Protein AF-A0A383BJC6-F1 (afdb_monomer_lite)

pLDDT: mean 94.83, std 4.18, range [64.25, 98.69]

Organism: NCBI:txid408172

Foldseek 3Di:
DDWDKDWDAFPDPDPPDHFIEIETEALVVDDPVVLLVVLLVVQGQKYKYWHCDPDPPARIEIWIDHNVGTDQDDDRNVQVNVLCCCVVVVDDVPDQWHWYQTSVGTWIWGADPVGDIDTDFADKDFPDWDDCLVLVCVQQVHDSVQFDPVDTQTFMDSPATEGETEGPDPVRVVNGDGDPVSVVVVCVVRVHPYYHYD

InterPro domains:
  IPR003719 Phenazine biosynthesis PhzF-like [PF02567] (8-180)
  IPR003719 Phenazine biosynthesis PhzF-like [PTHR13774] (4-183)
  IPR003719 Phenazine biosynthesis PhzF-like [TIGR00654] (1-198)

Secondary structure (DSSP, 8-state):
----EEEEEET-SSTT-SEEEEEEE-GGGS-HHHHHHHHHHH-SSEEEEEE--SSTT-SEEEEEE-SS-EES--HHHHHHHHHHHHHTTSS-TT--EEEEEETTEEEEEEE-TTS-EEEPPPPPEEEEEE--HHHHHHHHTS-GGGB-TTS-EEEEESSSEEEEE-BS-HHHHHT----HHHHHHHHHHTT-SEEEE-

Radius of gyration: 19.21 Å; chains: 1; bounding box: 44×34×58 Å

Sequence (198 aa):
MDIPFYQVDVFSNKLFGGNPLAVFFKGENFKEDQLQQVAREMNLSETTFVSPPSHPDANFDVRIFTPGKEIPFAGHPTLGTAFVLKYAGLISSTTNNLILNFKAGLISVHIQEDGIILMRTPAGKILQTFSNTKEVADTLGVKPNNIEPNLPIQTVTTGFPALLVPINSLGAMKEILLNLALLKPLLKEVKADMIYPF

Structure (mmCIF, N/CA/C/O backbone):
data_AF-A0A383BJC6-F1
#
_entry.id   AF-A0A383BJC6-F1
#
loop_
_atom_site.group_PDB
_atom_site.id
_atom_site.type_symbol
_atom_site.label_atom_id
_atom_site.label_alt_id
_atom_site.label_comp_id
_atom_site.label_asym_id
_atom_site.label_entity_id
_atom_site.label_seq_id
_atom_site.pdbx_PDB_ins_code
_atom_site.Cartn_x
_atom_site.Cartn_y
_atom_site.Cartn_z
_atom_site.occupancy
_atom_site.B_iso_or_equiv
_atom_site.auth_seq_id
_atom_site.auth_comp_id
_atom_site.auth_asym_id
_atom_site.auth_atom_id
_atom_site.pdbx_PDB_model_num
ATOM 1 N N . MET A 1 1 ? -2.023 -2.263 -30.782 1.00 64.25 1 MET A N 1
ATOM 2 C CA . MET A 1 1 ? -1.000 -1.795 -29.827 1.00 64.25 1 MET A CA 1
ATOM 3 C C . MET A 1 1 ? -0.952 -2.848 -28.746 1.00 64.25 1 MET A C 1
ATOM 5 O O . MET A 1 1 ? -1.985 -3.078 -28.133 1.00 64.25 1 MET A O 1
ATOM 9 N N . ASP A 1 2 ? 0.183 -3.519 -28.583 1.00 81.69 2 ASP A N 1
ATOM 10 C CA . ASP A 1 2 ? 0.323 -4.579 -27.583 1.00 81.69 2 ASP A CA 1
ATOM 11 C C . ASP A 1 2 ? 0.802 -3.963 -26.273 1.00 81.69 2 ASP A C 1
ATOM 13 O O . ASP A 1 2 ? 1.901 -3.407 -26.199 1.00 81.69 2 ASP A O 1
ATOM 17 N N . ILE A 1 3 ? -0.051 -4.038 -25.255 1.00 85.38 3 ILE A N 1
ATOM 18 C CA . ILE A 1 3 ? 0.194 -3.489 -23.924 1.00 85.38 3 ILE A CA 1
ATOM 19 C C . ILE A 1 3 ? 0.206 -4.666 -22.937 1.00 85.38 3 ILE A C 1
ATOM 21 O O . ILE A 1 3 ? -0.838 -5.012 -22.383 1.00 85.38 3 ILE A O 1
ATOM 25 N N . PRO A 1 4 ? 1.353 -5.341 -22.752 1.00 89.81 4 PRO A N 1
ATOM 26 C CA . PRO A 1 4 ? 1.444 -6.438 -21.803 1.00 89.81 4 PRO A CA 1
ATOM 27 C C . PRO A 1 4 ? 1.334 -5.910 -20.371 1.00 89.81 4 PRO A C 1
ATOM 29 O O . PRO A 1 4 ? 1.961 -4.911 -20.005 1.00 89.81 4 PRO A O 1
ATOM 32 N N . PHE A 1 5 ? 0.573 -6.626 -19.552 1.00 96.56 5 PHE A N 1
ATOM 33 C CA . PHE A 1 5 ? 0.485 -6.390 -18.120 1.00 96.56 5 PHE A CA 1
ATOM 34 C C . PHE A 1 5 ? 0.416 -7.721 -17.377 1.00 96.56 5 PHE A C 1
ATOM 36 O O . PHE A 1 5 ? 0.058 -8.752 -17.950 1.00 96.56 5 PHE A O 1
ATOM 43 N N . TYR A 1 6 ? 0.753 -7.681 -16.095 1.00 97.75 6 TYR A N 1
ATOM 44 C CA . TYR A 1 6 ? 0.523 -8.777 -15.165 1.00 97.75 6 TYR A CA 1
ATOM 45 C C . TYR A 1 6 ? -0.533 -8.364 -14.152 1.00 97.75 6 TYR A C 1
ATOM 47 O O . TYR A 1 6 ? -0.496 -7.245 -13.647 1.00 97.75 6 TYR A O 1
ATOM 55 N N . GLN A 1 7 ? -1.436 -9.280 -13.818 1.00 97.44 7 GLN A N 1
ATOM 56 C CA . GLN A 1 7 ? -2.254 -9.169 -12.619 1.00 97.44 7 GLN A CA 1
ATOM 57 C C . GLN A 1 7 ? -1.720 -10.151 -11.578 1.00 97.44 7 GLN A C 1
ATOM 59 O O . GLN A 1 7 ? -1.534 -11.329 -11.884 1.00 97.44 7 GLN A O 1
ATOM 64 N N . VAL A 1 8 ? -1.442 -9.661 -10.372 1.00 96.69 8 VAL A N 1
ATOM 65 C CA . VAL A 1 8 ? -0.853 -10.444 -9.280 1.00 96.69 8 VAL A CA 1
ATOM 66 C C . VAL A 1 8 ? -1.611 -10.235 -7.979 1.00 96.69 8 VAL A C 1
ATOM 68 O O . VAL A 1 8 ? -2.103 -9.144 -7.712 1.00 96.69 8 VAL A O 1
ATOM 71 N N . ASP A 1 9 ? -1.643 -11.273 -7.152 1.00 97.12 9 ASP A N 1
ATOM 72 C CA . ASP A 1 9 ? -2.218 -11.253 -5.809 1.00 97.12 9 ASP A CA 1
ATOM 73 C C . ASP A 1 9 ? -1.106 -10.993 -4.782 1.00 97.12 9 ASP A C 1
ATOM 75 O O . ASP A 1 9 ? -0.335 -11.886 -4.421 1.00 97.12 9 ASP A O 1
ATOM 79 N N . VAL A 1 10 ? -0.974 -9.748 -4.321 1.00 96.62 10 VAL A N 1
ATOM 80 C CA . VAL A 1 10 ? 0.084 -9.362 -3.375 1.00 96.62 10 VAL A CA 1
ATOM 81 C C . VAL A 1 10 ? -0.268 -9.842 -1.964 1.00 96.62 10 VAL A C 1
ATOM 83 O O . VAL A 1 10 ? -1.430 -9.832 -1.566 1.00 96.62 10 VAL A O 1
ATOM 86 N N . PHE A 1 11 ? 0.741 -10.241 -1.183 1.00 95.31 11 PHE A N 1
ATOM 87 C CA . PHE A 1 11 ? 0.594 -10.801 0.174 1.00 95.31 11 PHE A CA 1
ATOM 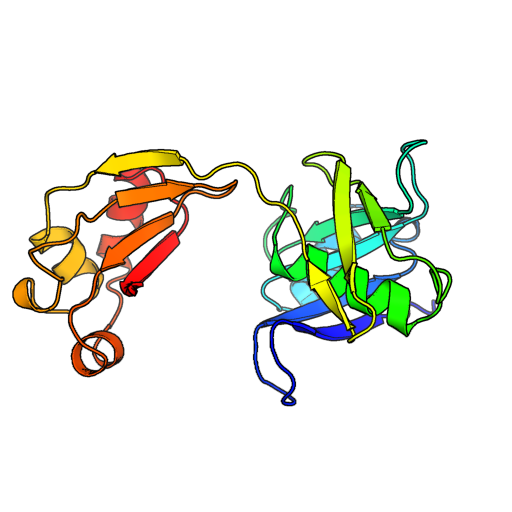88 C C . PHE A 1 11 ? -0.149 -12.145 0.250 1.00 95.31 11 PHE A C 1
ATOM 90 O O . PHE A 1 11 ? -0.664 -12.510 1.306 1.00 95.31 11 PHE A O 1
ATOM 97 N N . SER A 1 12 ? -0.190 -12.905 -0.845 1.00 93.94 12 SER A N 1
ATOM 98 C CA . SER A 1 12 ? -0.809 -14.229 -0.883 1.00 93.94 12 SER A CA 1
ATOM 99 C C . SER A 1 12 ? 0.035 -15.221 -1.677 1.00 93.94 12 SER A C 1
ATOM 101 O O . SER A 1 12 ? 0.687 -14.867 -2.652 1.00 93.94 12 SER A O 1
ATOM 103 N N . ASN A 1 13 ? -0.010 -16.490 -1.271 1.00 90.62 13 ASN A N 1
ATOM 104 C CA . ASN A 1 13 ? 0.435 -17.638 -2.069 1.00 90.62 13 ASN A CA 1
ATOM 105 C C . ASN A 1 13 ? -0.748 -18.472 -2.602 1.00 90.62 13 ASN A C 1
ATOM 107 O O . ASN A 1 13 ? -0.557 -19.554 -3.153 1.00 90.62 13 ASN A O 1
ATOM 111 N N . LYS A 1 14 ? -1.977 -17.985 -2.405 1.00 94.19 14 LYS A N 1
ATOM 112 C CA . LYS A 1 14 ? -3.223 -18.568 -2.904 1.00 94.19 14 LYS A CA 1
ATOM 113 C C . LYS A 1 14 ? -3.792 -17.672 -3.994 1.00 94.19 14 LYS A C 1
ATOM 115 O O . LYS A 1 14 ? -3.871 -16.459 -3.794 1.00 94.19 14 LYS A O 1
ATOM 120 N N . LEU A 1 15 ? -4.232 -18.291 -5.088 1.00 92.75 15 LEU A N 1
ATOM 121 C CA . LEU A 1 15 ? -4.986 -17.614 -6.141 1.00 92.75 15 LEU A CA 1
ATOM 122 C C . LEU A 1 15 ? -6.234 -16.952 -5.550 1.00 92.75 15 LEU A C 1
ATOM 124 O O . LEU A 1 15 ? -6.949 -17.580 -4.764 1.00 92.75 15 LEU A O 1
ATOM 128 N N . PHE A 1 16 ? -6.482 -15.706 -5.950 1.00 93.31 16 PHE A N 1
ATOM 129 C CA . PHE A 1 16 ? -7.603 -14.873 -5.510 1.00 93.31 16 PHE A CA 1
ATOM 130 C C . PHE A 1 16 ? -7.582 -14.546 -4.008 1.00 93.31 16 PHE A C 1
ATOM 132 O O . PHE A 1 16 ? -8.620 -14.281 -3.401 1.00 93.31 16 PHE A O 1
ATOM 139 N N . GLY A 1 17 ? -6.399 -14.600 -3.394 1.00 92.94 17 GLY A N 1
ATOM 140 C CA . GLY A 1 17 ? -6.155 -14.128 -2.033 1.00 92.94 17 GLY A CA 1
ATOM 141 C C . GLY A 1 17 ? -5.395 -12.804 -2.017 1.00 92.94 17 GLY A C 1
ATOM 142 O O . GLY A 1 17 ? -4.958 -12.311 -3.047 1.00 92.94 17 GLY A O 1
ATOM 143 N N . GLY A 1 18 ? -5.168 -12.251 -0.827 1.00 95.31 18 GLY A N 1
ATOM 144 C CA . GLY A 1 18 ? -4.339 -11.053 -0.679 1.00 95.31 18 GLY A CA 1
ATOM 145 C C . GLY A 1 18 ? -4.965 -9.805 -1.307 1.00 95.31 18 GLY A C 1
ATOM 146 O O . GLY A 1 18 ? -6.177 -9.614 -1.226 1.00 95.31 18 GLY A O 1
ATOM 147 N N . ASN A 1 19 ? -4.123 -8.937 -1.872 1.00 96.19 19 ASN A N 1
ATOM 148 C CA . ASN A 1 19 ? -4.540 -7.685 -2.497 1.00 96.19 19 ASN A CA 1
ATOM 149 C C . ASN A 1 19 ? -4.140 -7.656 -3.988 1.00 96.19 19 ASN A C 1
ATOM 151 O O . ASN A 1 19 ? -2.937 -7.658 -4.276 1.00 96.19 19 ASN A O 1
ATOM 155 N N . PRO A 1 20 ? -5.105 -7.666 -4.925 1.00 97.50 20 PRO A N 1
ATOM 156 C CA . PRO A 1 20 ? -4.819 -7.734 -6.351 1.00 97.50 20 PRO A CA 1
ATOM 157 C C . PRO A 1 20 ? -4.219 -6.429 -6.885 1.00 97.50 20 PRO A C 1
ATOM 159 O O . PRO A 1 20 ? -4.682 -5.334 -6.577 1.00 97.50 20 PRO A O 1
ATOM 162 N N . LEU A 1 21 ? -3.234 -6.563 -7.768 1.00 98.56 21 LEU A N 1
ATOM 163 C CA . LEU A 1 21 ? -2.537 -5.461 -8.418 1.00 98.56 21 LEU A CA 1
ATOM 164 C C . LEU A 1 21 ? -2.378 -5.743 -9.910 1.00 98.56 21 LEU A C 1
ATOM 166 O O . LEU A 1 21 ? -1.916 -6.818 -10.291 1.00 98.56 21 LEU A O 1
ATOM 170 N N . ALA A 1 22 ? -2.670 -4.747 -10.743 1.00 98.44 22 ALA A N 1
ATOM 171 C CA . ALA A 1 22 ? -2.286 -4.752 -12.150 1.00 98.44 22 ALA A CA 1
ATOM 172 C C . ALA A 1 22 ? -0.985 -3.963 -12.347 1.00 98.44 22 ALA A C 1
ATOM 174 O O . ALA A 1 22 ? -0.878 -2.823 -11.898 1.00 98.44 22 ALA A O 1
ATOM 175 N N . VAL A 1 23 ? -0.011 -4.565 -13.030 1.00 98.56 23 VAL A N 1
ATOM 176 C CA . VAL A 1 23 ? 1.304 -3.986 -13.330 1.00 98.56 23 VAL A CA 1
ATOM 177 C C . VAL A 1 23 ? 1.479 -3.916 -14.841 1.00 98.56 23 VAL A C 1
ATOM 179 O O . VAL A 1 23 ? 1.670 -4.938 -15.502 1.00 98.56 23 VAL A O 1
ATOM 182 N N . PHE A 1 24 ? 1.416 -2.706 -15.385 1.00 97.94 24 PHE A N 1
ATOM 183 C CA . PHE A 1 24 ? 1.622 -2.426 -16.801 1.00 97.94 24 PHE A CA 1
ATOM 184 C C . PHE A 1 24 ? 3.085 -2.106 -17.083 1.00 97.94 24 PHE A C 1
ATOM 186 O O . PHE A 1 24 ? 3.706 -1.290 -16.397 1.00 97.94 24 PHE A O 1
ATOM 193 N N . PHE A 1 25 ? 3.623 -2.709 -18.141 1.00 93.88 25 PHE A N 1
ATOM 194 C CA . PHE A 1 25 ? 4.925 -2.321 -18.670 1.00 93.88 25 PHE A CA 1
ATOM 195 C C . PHE A 1 25 ? 4.798 -1.219 -19.711 1.00 93.88 25 PHE A C 1
ATOM 197 O O . PHE A 1 25 ? 3.751 -1.048 -20.336 1.00 93.88 25 PHE A O 1
ATOM 204 N N . LYS A 1 26 ? 5.918 -0.532 -19.946 1.00 90.75 26 LYS A N 1
ATOM 205 C CA . LYS A 1 26 ? 6.031 0.550 -20.923 1.00 90.75 26 LYS A CA 1
ATOM 206 C C . LYS A 1 26 ? 5.066 1.701 -20.618 1.00 90.75 26 LYS A C 1
ATOM 208 O O . LYS A 1 26 ? 4.339 2.172 -21.496 1.00 90.75 26 LYS A O 1
ATOM 213 N N . GLY A 1 27 ? 5.031 2.115 -19.352 1.00 89.75 27 GLY A N 1
ATOM 214 C CA . GLY A 1 27 ? 4.200 3.207 -18.851 1.00 89.75 27 GLY A CA 1
ATOM 215 C C . GLY A 1 27 ? 4.390 4.513 -19.630 1.00 89.75 27 GLY A C 1
ATOM 216 O O . GLY A 1 27 ? 3.447 5.284 -19.775 1.00 89.75 27 GLY A O 1
ATOM 217 N N . GLU A 1 28 ? 5.575 4.728 -20.203 1.00 92.94 28 GLU A N 1
ATOM 218 C CA . GLU A 1 28 ? 5.933 5.870 -21.049 1.00 92.94 28 GLU A CA 1
ATOM 219 C C . GLU A 1 28 ? 5.143 5.957 -22.363 1.00 92.94 28 GLU A C 1
ATOM 221 O O . GLU A 1 28 ? 5.089 7.023 -22.972 1.00 92.94 28 GLU A O 1
ATOM 226 N N . ASN A 1 29 ? 4.510 4.863 -22.800 1.00 94.00 29 ASN A N 1
ATOM 227 C CA . ASN A 1 29 ? 3.701 4.849 -24.021 1.00 94.00 29 ASN A CA 1
ATOM 228 C C . ASN A 1 29 ? 2.273 5.364 -23.811 1.00 94.00 29 ASN A C 1
ATOM 230 O O . ASN A 1 29 ? 1.552 5.579 -24.788 1.00 94.00 29 ASN A O 1
ATOM 234 N N . PHE A 1 30 ? 1.848 5.540 -22.561 1.00 94.50 30 PHE A N 1
ATOM 235 C CA . PHE A 1 30 ? 0.539 6.089 -22.244 1.00 94.50 30 PHE A CA 1
ATOM 236 C C . PHE A 1 30 ? 0.597 7.609 -22.160 1.00 94.50 30 PHE A C 1
ATOM 238 O O . PHE A 1 30 ? 1.511 8.193 -21.578 1.00 94.50 30 PHE A O 1
ATOM 245 N N . LYS A 1 31 ? -0.443 8.261 -22.676 1.00 94.62 31 LYS A N 1
ATOM 246 C CA . LYS A 1 31 ? -0.726 9.652 -22.325 1.00 94.62 31 LYS A CA 1
ATOM 247 C C . LYS A 1 31 ? -1.208 9.737 -20.878 1.00 94.62 31 LYS A C 1
ATOM 249 O O . LYS A 1 31 ? -1.776 8.788 -20.339 1.00 94.62 31 LYS A O 1
ATOM 254 N N . GLU A 1 32 ? -1.036 10.909 -20.278 1.00 90.06 32 GLU A N 1
ATOM 255 C CA . GLU A 1 32 ? -1.399 11.184 -18.884 1.00 90.06 32 GLU A CA 1
ATOM 256 C C . GLU A 1 32 ? -2.848 10.788 -18.545 1.00 90.06 32 GLU A C 1
ATOM 258 O O . GLU A 1 32 ? -3.114 10.148 -17.530 1.00 90.06 32 GLU A O 1
ATOM 263 N N . ASP A 1 33 ? -3.791 11.118 -19.427 1.00 94.56 33 ASP A N 1
ATOM 264 C CA . ASP A 1 33 ? -5.209 10.806 -19.264 1.00 94.56 33 ASP A CA 1
ATOM 265 C C . ASP A 1 33 ? -5.511 9.309 -19.420 1.00 94.56 33 ASP A C 1
ATOM 267 O O . ASP A 1 33 ? -6.452 8.802 -18.804 1.00 94.56 33 ASP A O 1
ATOM 271 N N . GLN A 1 34 ? -4.708 8.592 -20.210 1.00 96.75 34 GLN A N 1
ATOM 272 C CA . GLN A 1 34 ? -4.875 7.159 -20.443 1.00 96.75 34 GLN A CA 1
ATOM 273 C C . GLN A 1 34 ? -4.471 6.329 -19.225 1.00 96.75 34 GLN A C 1
ATOM 275 O O . GLN A 1 34 ? -5.141 5.342 -18.938 1.00 96.75 34 GLN A O 1
ATOM 280 N N . LEU A 1 35 ? -3.447 6.741 -18.471 1.00 97.38 35 LEU A N 1
ATOM 281 C CA . LEU A 1 35 ? -3.045 6.062 -17.230 1.00 97.38 35 LEU A CA 1
ATOM 282 C C . LEU A 1 35 ? -4.223 5.963 -16.249 1.00 97.38 35 LEU A C 1
ATOM 284 O O . LEU A 1 35 ? -4.537 4.892 -15.726 1.00 97.38 35 LEU A O 1
ATOM 288 N N . GLN A 1 36 ? -4.943 7.074 -16.065 1.00 98.12 36 GLN A N 1
ATOM 289 C CA . GLN A 1 36 ? -6.113 7.118 -15.191 1.00 98.12 36 GLN A CA 1
ATOM 290 C C . GLN A 1 36 ? -7.308 6.335 -15.755 1.00 98.12 36 GLN A C 1
ATOM 292 O O . GLN A 1 36 ? -8.049 5.724 -14.980 1.00 98.12 36 GLN A O 1
ATOM 297 N N . GLN A 1 37 ? -7.514 6.357 -17.077 1.00 97.81 37 GLN A N 1
ATOM 298 C CA . GLN A 1 37 ? -8.565 5.573 -17.737 1.00 97.81 37 GLN A CA 1
ATOM 299 C C . GLN A 1 37 ? -8.324 4.071 -17.566 1.00 97.81 37 GLN A C 1
ATOM 301 O O . GLN A 1 37 ? -9.247 3.360 -17.188 1.00 97.81 37 GLN A O 1
ATOM 306 N N . VAL A 1 38 ? -7.086 3.607 -17.752 1.00 97.44 38 VAL A N 1
ATOM 307 C CA . VAL A 1 38 ? -6.710 2.202 -17.547 1.00 97.44 38 VAL A CA 1
ATOM 308 C C . VAL A 1 38 ? -6.900 1.791 -16.092 1.00 97.44 38 VAL A C 1
ATOM 310 O O . VAL A 1 38 ? -7.529 0.775 -15.835 1.00 97.44 38 VAL A O 1
ATOM 313 N N . ALA A 1 39 ? -6.433 2.587 -15.126 1.00 97.88 39 ALA A N 1
ATOM 314 C CA . ALA A 1 39 ? -6.630 2.265 -13.710 1.00 97.88 39 ALA A CA 1
ATOM 315 C C . ALA A 1 39 ? -8.119 2.178 -13.326 1.00 97.88 39 ALA A C 1
ATOM 317 O O . ALA A 1 39 ? -8.509 1.347 -12.507 1.00 97.88 39 ALA A O 1
ATOM 318 N N . ARG A 1 40 ? -8.966 3.016 -13.940 1.00 97.81 40 ARG A N 1
ATOM 319 C CA . ARG A 1 40 ? -10.422 2.943 -13.773 1.00 97.81 40 ARG A CA 1
ATOM 320 C C . ARG A 1 40 ? -11.015 1.691 -14.417 1.00 97.81 40 ARG A C 1
ATOM 322 O O . ARG A 1 40 ? -11.871 1.074 -13.797 1.00 97.81 40 ARG A O 1
ATOM 329 N N . GLU A 1 41 ? -10.562 1.331 -15.614 1.00 97.50 41 GLU A N 1
ATOM 330 C CA . GLU A 1 41 ? -10.998 0.127 -16.334 1.00 97.50 41 GLU A CA 1
ATOM 331 C C . GLU A 1 41 ? -10.624 -1.151 -15.573 1.00 97.50 41 GLU A C 1
ATOM 333 O O . GLU A 1 41 ? -11.456 -2.038 -15.413 1.00 97.50 41 GLU A O 1
ATOM 338 N N . MET A 1 42 ? -9.401 -1.223 -15.030 1.00 97.31 42 MET A N 1
ATOM 339 C CA . MET A 1 42 ? -8.958 -2.359 -14.213 1.00 97.31 42 MET A CA 1
ATOM 340 C C . MET A 1 42 ? -9.781 -2.509 -12.931 1.00 97.31 42 MET A C 1
ATOM 342 O O . MET A 1 42 ? -9.953 -3.625 -12.447 1.00 97.31 42 MET A O 1
ATOM 346 N N . ASN A 1 43 ? -10.268 -1.392 -12.376 1.00 97.12 43 ASN A N 1
ATOM 347 C CA . ASN A 1 43 ? -11.117 -1.343 -11.184 1.00 97.12 43 ASN A CA 1
ATOM 348 C C . ASN A 1 43 ? -10.567 -2.149 -9.984 1.00 97.12 43 ASN A C 1
ATOM 350 O O . ASN A 1 43 ? -11.318 -2.696 -9.175 1.00 97.12 43 ASN A O 1
ATOM 354 N N . LEU A 1 44 ? -9.239 -2.221 -9.873 1.00 97.31 44 LEU A N 1
ATOM 355 C CA . LEU A 1 44 ? -8.530 -2.709 -8.691 1.00 97.31 44 LEU A CA 1
ATOM 356 C C . LEU A 1 44 ? -8.295 -1.542 -7.727 1.00 97.31 44 LEU A C 1
ATOM 358 O O . LEU A 1 44 ? -8.494 -0.381 -8.092 1.00 97.31 44 LEU A O 1
ATOM 362 N N . SER A 1 45 ? -7.858 -1.826 -6.498 1.00 94.56 45 SER A N 1
ATOM 363 C CA . SER A 1 45 ? -7.533 -0.752 -5.553 1.00 94.56 45 SER A CA 1
ATOM 364 C C . SER A 1 45 ? -6.420 0.145 -6.109 1.00 94.56 45 SER A C 1
ATOM 366 O O . SER A 1 45 ? -6.516 1.373 -6.033 1.00 94.56 45 SER A O 1
ATOM 368 N N . GLU A 1 46 ? -5.425 -0.462 -6.764 1.00 97.75 46 GLU A N 1
ATOM 369 C CA . GLU A 1 46 ? -4.340 0.227 -7.447 1.00 97.75 46 GLU A CA 1
ATOM 370 C C . GLU A 1 46 ? -3.913 -0.480 -8.746 1.00 97.75 46 GLU A C 1
ATOM 372 O O . GLU A 1 46 ? -4.062 -1.686 -8.937 1.00 97.75 46 GLU A O 1
ATOM 377 N N . THR A 1 47 ? -3.343 0.303 -9.658 1.00 98.62 47 THR A N 1
ATOM 378 C CA . THR A 1 47 ? -2.668 -0.125 -10.886 1.00 98.62 47 THR A CA 1
ATOM 379 C C . THR A 1 47 ? -1.327 0.595 -10.973 1.00 98.62 47 THR A C 1
ATOM 381 O O . THR A 1 47 ? -1.261 1.804 -10.728 1.00 98.62 47 THR A O 1
ATOM 384 N N . THR A 1 48 ? -0.257 -0.126 -11.307 1.00 98.69 48 THR A N 1
ATOM 385 C CA . THR A 1 48 ? 1.072 0.456 -11.510 1.00 98.69 48 THR A CA 1
ATOM 386 C C . THR A 1 48 ? 1.464 0.486 -12.977 1.00 98.69 48 THR A C 1
ATOM 388 O O . THR A 1 48 ? 1.114 -0.396 -13.760 1.00 98.69 48 THR A O 1
ATOM 391 N N . PHE A 1 49 ? 2.229 1.511 -13.336 1.00 98.44 49 PHE A N 1
ATOM 392 C CA . PHE A 1 49 ? 2.813 1.680 -14.660 1.00 98.44 49 PHE A CA 1
ATOM 393 C C . PHE A 1 49 ? 4.316 1.838 -14.505 1.00 98.44 49 PHE A C 1
ATOM 395 O O . PHE A 1 49 ? 4.765 2.737 -13.791 1.00 98.44 49 PHE A O 1
ATOM 402 N N . VAL A 1 50 ? 5.069 0.949 -15.147 1.00 98.12 50 VAL A N 1
ATOM 403 C CA . VAL A 1 50 ? 6.530 0.901 -15.072 1.00 98.12 50 VAL A CA 1
ATOM 404 C C . VAL A 1 50 ? 7.136 1.473 -16.345 1.00 98.12 50 VAL A C 1
ATOM 406 O O . VAL A 1 50 ? 6.805 1.011 -17.439 1.00 98.12 50 VAL A O 1
ATOM 409 N N . SER A 1 51 ? 8.061 2.414 -16.186 1.00 97.12 51 SER A N 1
ATOM 410 C CA . SER A 1 51 ? 8.776 3.085 -17.274 1.00 97.12 51 SER A CA 1
ATOM 411 C C . SER A 1 51 ? 10.296 3.006 -17.071 1.00 97.12 51 SER A C 1
ATOM 413 O O . SER A 1 51 ? 10.756 2.745 -15.952 1.00 97.12 51 SER A O 1
ATOM 415 N N . PRO A 1 52 ? 11.105 3.245 -18.123 1.00 97.12 52 PRO A N 1
ATOM 416 C CA . PRO A 1 52 ? 12.540 3.463 -17.974 1.00 97.12 52 PRO A CA 1
ATOM 417 C C . PRO A 1 52 ? 12.847 4.534 -16.914 1.00 97.12 52 PRO A C 1
ATOM 419 O O . PRO A 1 52 ? 12.063 5.473 -16.759 1.00 97.12 52 PRO A O 1
ATOM 422 N N . PRO A 1 53 ? 13.966 4.412 -16.184 1.00 97.44 53 PRO A N 1
ATOM 423 C CA . PRO A 1 53 ? 14.280 5.322 -15.092 1.00 97.44 53 PRO A CA 1
ATOM 424 C C . PRO A 1 53 ? 14.585 6.731 -15.611 1.00 97.44 53 PRO A C 1
ATOM 426 O O . PRO A 1 53 ? 15.381 6.902 -16.535 1.00 97.44 53 PRO A O 1
ATOM 429 N N . SER A 1 54 ? 13.996 7.746 -14.976 1.00 96.69 54 SER A N 1
ATOM 430 C CA . SER A 1 54 ? 14.362 9.155 -15.187 1.00 96.69 54 SER A CA 1
ATOM 431 C C . SER A 1 54 ? 15.397 9.659 -14.176 1.00 96.69 54 SER A C 1
ATOM 433 O O . SER A 1 54 ? 16.044 10.680 -14.410 1.00 96.69 54 SER A O 1
ATOM 435 N N . HIS A 1 55 ? 15.580 8.941 -13.064 1.00 97.56 55 HIS A N 1
ATOM 436 C CA . HIS A 1 55 ? 16.560 9.252 -12.027 1.00 97.56 55 HIS A CA 1
ATOM 437 C C . HIS A 1 55 ? 17.796 8.338 -12.148 1.00 97.56 55 HIS A C 1
ATOM 439 O O . HIS A 1 55 ? 17.622 7.127 -12.279 1.00 97.56 55 HIS A O 1
ATOM 445 N N . PRO A 1 56 ? 19.037 8.859 -12.047 1.00 96.69 56 PRO A N 1
ATOM 446 C CA . PRO A 1 56 ? 20.260 8.065 -12.246 1.00 96.69 56 PRO A CA 1
ATOM 447 C C . PRO A 1 56 ? 20.423 6.907 -11.251 1.00 96.69 56 PRO A C 1
ATOM 449 O O . PRO A 1 56 ? 20.950 5.860 -11.609 1.00 96.69 56 PRO A O 1
ATOM 452 N N . ASP A 1 57 ? 19.943 7.084 -10.019 1.00 96.81 57 ASP A N 1
ATOM 453 C CA . ASP A 1 57 ? 19.997 6.048 -8.979 1.00 96.81 57 ASP A CA 1
ATOM 454 C C . ASP A 1 57 ? 18.820 5.053 -9.025 1.00 96.81 57 ASP A C 1
ATOM 456 O O . ASP A 1 57 ? 18.749 4.153 -8.191 1.00 96.81 57 ASP A O 1
ATOM 460 N N . ALA A 1 58 ? 17.868 5.218 -9.949 1.00 97.50 58 ALA A N 1
ATOM 461 C CA . ALA A 1 58 ? 16.700 4.348 -10.054 1.00 97.50 58 ALA A CA 1
ATOM 462 C C . ALA A 1 58 ? 16.883 3.272 -11.126 1.00 97.50 58 ALA A C 1
ATOM 464 O O . ALA A 1 58 ? 17.484 3.495 -12.174 1.00 97.50 58 ALA A O 1
ATOM 465 N N . ASN A 1 59 ? 16.299 2.100 -10.887 1.00 97.50 59 ASN A N 1
ATOM 466 C CA . ASN A 1 59 ? 16.197 1.047 -11.891 1.00 97.50 59 ASN A CA 1
ATOM 467 C C . ASN A 1 59 ? 14.983 1.253 -12.804 1.00 97.50 59 ASN A C 1
ATOM 469 O O . ASN A 1 59 ? 15.075 0.976 -13.995 1.00 97.50 59 ASN A O 1
ATOM 473 N N . PHE A 1 60 ? 13.869 1.745 -12.252 1.00 98.19 60 PHE A N 1
ATOM 474 C CA . PHE A 1 60 ? 12.644 2.049 -12.992 1.00 98.19 60 PHE A CA 1
ATOM 475 C C . PHE A 1 60 ? 11.911 3.231 -12.373 1.00 98.19 60 PHE A C 1
ATOM 477 O O . PHE A 1 60 ? 11.959 3.433 -11.156 1.00 98.19 60 PHE A O 1
ATOM 48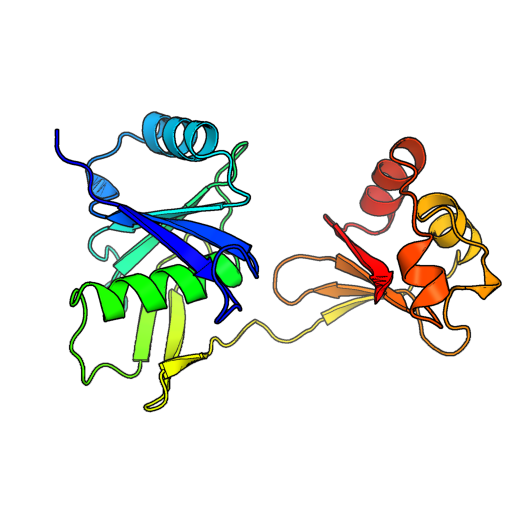4 N N . ASP A 1 61 ? 11.157 3.934 -13.209 1.00 98.31 61 ASP A N 1
ATOM 485 C CA . ASP A 1 61 ? 10.109 4.837 -12.757 1.00 98.31 61 ASP A CA 1
ATOM 486 C C . ASP A 1 61 ? 8.804 4.057 -12.601 1.00 98.31 61 ASP A C 1
ATOM 488 O O . ASP A 1 61 ? 8.456 3.223 -13.441 1.00 98.31 61 ASP A O 1
ATOM 492 N N . VAL A 1 62 ? 8.070 4.328 -11.525 1.00 98.38 62 VAL A N 1
ATOM 493 C CA . VAL A 1 62 ? 6.790 3.681 -11.244 1.00 98.38 62 VAL A CA 1
ATOM 494 C C . VAL A 1 62 ? 5.759 4.723 -10.844 1.00 98.38 62 VAL A C 1
ATOM 496 O O . VAL A 1 62 ? 5.947 5.506 -9.910 1.00 98.38 62 VAL A O 1
ATOM 499 N N . ARG A 1 63 ? 4.619 4.697 -11.530 1.00 98.31 63 ARG A N 1
ATOM 500 C CA . ARG A 1 63 ? 3.447 5.510 -11.192 1.00 98.31 63 ARG A CA 1
ATOM 501 C C . ARG A 1 63 ?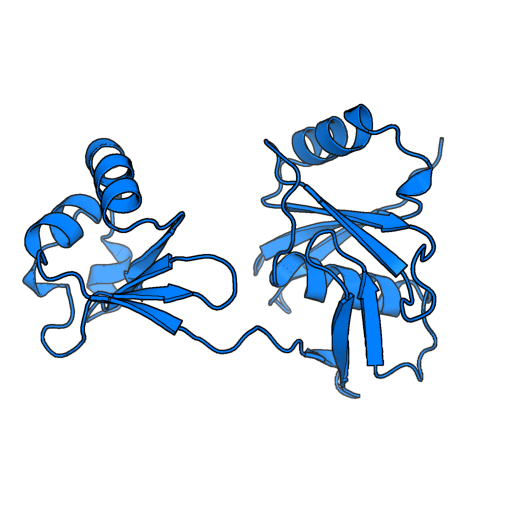 2.331 4.617 -10.687 1.00 98.31 63 ARG A C 1
ATOM 503 O O . ARG A 1 63 ? 2.149 3.520 -11.208 1.00 98.31 63 ARG A O 1
ATOM 510 N N . ILE A 1 64 ? 1.592 5.083 -9.683 1.00 98.00 64 ILE A N 1
ATOM 511 C CA . ILE A 1 64 ? 0.527 4.315 -9.032 1.00 98.00 64 ILE A CA 1
ATOM 512 C C . ILE A 1 64 ? -0.778 5.085 -9.146 1.00 98.00 64 ILE A C 1
ATOM 514 O O . ILE A 1 64 ? -0.872 6.239 -8.726 1.00 98.00 64 ILE A O 1
ATOM 518 N N . PHE A 1 65 ? -1.799 4.422 -9.666 1.00 97.94 65 PHE A N 1
ATOM 519 C CA . PHE A 1 65 ? -3.126 4.988 -9.820 1.00 97.94 65 PHE A CA 1
ATOM 520 C C . PHE A 1 65 ? -4.161 4.133 -9.108 1.00 97.94 65 PHE A C 1
ATOM 522 O O . PHE A 1 65 ? -4.235 2.928 -9.309 1.00 97.94 65 PHE A O 1
ATOM 529 N N . THR A 1 66 ? -4.997 4.793 -8.319 1.00 96.94 66 THR A N 1
ATOM 530 C CA . THR A 1 66 ? -6.319 4.284 -7.937 1.00 96.94 66 THR A CA 1
ATOM 531 C C . THR A 1 66 ? -7.309 4.529 -9.085 1.00 96.94 66 THR A C 1
ATOM 533 O O . THR A 1 66 ? -7.011 5.328 -9.983 1.00 96.94 66 THR A O 1
ATOM 536 N N . PRO A 1 67 ? -8.539 3.985 -9.039 1.00 97.19 67 PRO A N 1
ATOM 537 C CA . PRO A 1 67 ? -9.572 4.303 -10.034 1.00 97.19 67 PRO A CA 1
ATOM 538 C C . PRO A 1 67 ? -9.954 5.795 -10.114 1.00 97.19 67 PRO A C 1
ATOM 540 O O . PRO A 1 67 ? -10.541 6.244 -11.106 1.00 97.19 67 PRO A O 1
ATOM 543 N N . GLY A 1 68 ? -9.652 6.569 -9.062 1.00 95.50 68 GLY A N 1
ATOM 544 C CA . GLY 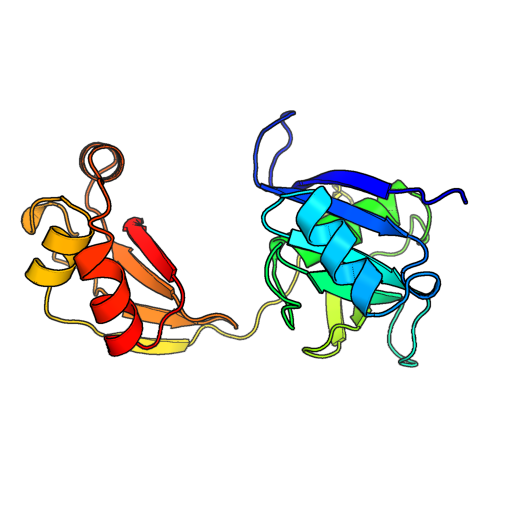A 1 68 ? -10.019 7.983 -8.955 1.00 95.50 68 GLY A CA 1
ATOM 545 C C . GLY A 1 68 ? -8.874 8.976 -9.160 1.00 95.50 68 GLY A C 1
ATOM 546 O O . GLY A 1 68 ? -9.134 10.092 -9.605 1.00 95.50 68 GLY A O 1
ATOM 547 N N . LYS A 1 69 ? -7.638 8.613 -8.797 1.00 95.19 69 LYS A N 1
ATOM 548 C CA . LYS A 1 69 ? -6.469 9.510 -8.836 1.00 95.19 69 LYS A CA 1
ATOM 549 C C . LYS A 1 69 ? -5.136 8.760 -8.822 1.00 95.19 69 LYS A C 1
ATOM 551 O O . LYS A 1 69 ? -5.046 7.651 -8.287 1.00 95.19 69 LYS A O 1
ATOM 556 N N . GLU A 1 70 ? -4.083 9.436 -9.269 1.00 97.12 70 GLU A N 1
ATOM 557 C CA . GLU A 1 70 ? -2.698 9.074 -8.952 1.00 97.12 70 GLU A CA 1
ATOM 558 C C . GLU A 1 70 ? -2.414 9.260 -7.451 1.00 97.12 70 GLU A C 1
ATOM 560 O O . GLU A 1 70 ? -2.829 10.255 -6.844 1.00 97.12 70 GLU A O 1
ATOM 565 N N . ILE A 1 71 ? -1.668 8.329 -6.858 1.00 93.44 71 ILE A N 1
ATOM 566 C CA . ILE A 1 71 ? -1.159 8.428 -5.486 1.00 93.44 71 ILE A CA 1
ATOM 567 C C . ILE A 1 71 ? 0.373 8.409 -5.488 1.00 93.44 71 ILE A C 1
ATOM 569 O O . ILE A 1 71 ? 0.984 7.774 -6.346 1.00 93.44 71 ILE A O 1
ATOM 573 N N . PRO A 1 72 ? 1.028 9.117 -4.549 1.00 92.31 72 PRO A N 1
ATOM 574 C CA . PRO A 1 72 ? 2.469 9.314 -4.631 1.00 92.31 72 PRO A CA 1
ATOM 575 C C . PRO A 1 72 ? 3.282 8.055 -4.303 1.00 92.31 72 PRO A C 1
ATOM 577 O O . PRO A 1 72 ? 4.442 7.963 -4.694 1.00 92.31 72 PRO A O 1
ATOM 580 N N . PHE A 1 73 ? 2.682 7.119 -3.566 1.00 91.75 73 PHE A N 1
ATOM 581 C CA . PHE A 1 73 ? 3.285 5.881 -3.090 1.00 91.75 73 PHE A CA 1
ATOM 582 C C . PHE A 1 73 ? 2.188 4.946 -2.564 1.00 91.75 73 PHE A C 1
ATOM 584 O O . PHE A 1 73 ? 1.133 5.419 -2.153 1.00 91.75 73 PHE A O 1
ATOM 591 N N . ALA A 1 74 ? 2.448 3.641 -2.530 1.00 91.56 74 ALA A N 1
ATOM 592 C CA . ALA A 1 74 ? 1.687 2.669 -1.751 1.00 91.56 74 ALA A CA 1
ATOM 593 C C . ALA A 1 74 ? 2.518 1.391 -1.564 1.00 91.56 74 ALA A C 1
ATOM 595 O O . ALA A 1 74 ? 3.308 1.015 -2.433 1.00 91.56 74 ALA A O 1
ATOM 596 N N . GLY A 1 75 ? 2.324 0.701 -0.437 1.00 93.12 75 GLY A N 1
ATOM 597 C CA . GLY A 1 75 ? 3.161 -0.441 -0.069 1.00 93.12 75 GLY A CA 1
ATOM 598 C C . GLY A 1 75 ? 2.954 -1.676 -0.950 1.00 93.12 75 GLY A C 1
ATOM 599 O O . GLY A 1 75 ? 3.899 -2.152 -1.577 1.00 93.12 75 GLY A O 1
ATOM 600 N N . HIS A 1 76 ? 1.723 -2.188 -1.030 1.00 95.00 76 HIS A N 1
ATOM 601 C CA . HIS A 1 76 ? 1.438 -3.381 -1.833 1.00 95.00 76 HIS A CA 1
ATOM 602 C C . HIS A 1 76 ? 1.764 -3.187 -3.331 1.00 95.00 76 HIS A C 1
ATOM 604 O O . HIS A 1 76 ? 2.361 -4.099 -3.906 1.00 95.00 76 HIS A O 1
ATOM 610 N N . PRO A 1 77 ? 1.492 -2.021 -3.963 1.00 97.00 77 PRO A N 1
ATOM 611 C CA . PRO A 1 77 ? 1.835 -1.808 -5.365 1.00 97.00 77 PRO A CA 1
ATOM 612 C C . PRO A 1 77 ? 3.345 -1.791 -5.596 1.00 97.00 77 PRO A C 1
ATOM 614 O O . PRO A 1 77 ? 3.815 -2.291 -6.614 1.00 97.00 77 PRO A O 1
ATOM 617 N N . THR A 1 78 ? 4.119 -1.289 -4.628 1.00 96.88 78 THR A N 1
ATOM 618 C CA . THR A 1 78 ? 5.589 -1.313 -4.673 1.00 96.88 78 THR A CA 1
ATOM 619 C C . THR A 1 78 ? 6.119 -2.747 -4.669 1.00 96.88 78 THR A C 1
ATOM 621 O O . THR A 1 78 ? 6.903 -3.124 -5.540 1.00 96.88 78 THR A O 1
ATOM 624 N N . LEU A 1 79 ? 5.654 -3.569 -3.724 1.00 97.38 79 LEU A N 1
ATOM 625 C CA . LEU A 1 79 ? 6.092 -4.961 -3.585 1.00 97.38 79 LEU A CA 1
ATOM 626 C C . LEU A 1 79 ? 5.645 -5.829 -4.768 1.00 97.38 79 LEU A C 1
ATOM 628 O O . LEU A 1 79 ? 6.450 -6.583 -5.312 1.00 97.38 79 LEU A O 1
ATOM 632 N N . GLY A 1 80 ? 4.389 -5.691 -5.203 1.00 97.62 80 GLY A N 1
ATOM 633 C CA . GLY A 1 80 ? 3.862 -6.417 -6.359 1.00 97.62 80 GLY A CA 1
ATOM 634 C C . GLY A 1 80 ? 4.558 -6.029 -7.664 1.00 97.62 80 GLY A C 1
ATOM 635 O O . GLY A 1 80 ? 4.887 -6.899 -8.466 1.00 97.62 80 GLY A O 1
ATOM 636 N N . THR A 1 81 ? 4.881 -4.745 -7.850 1.00 98.12 81 THR A N 1
ATOM 637 C CA . THR A 1 81 ? 5.660 -4.292 -9.013 1.00 98.12 81 THR A CA 1
ATOM 638 C C . THR A 1 81 ? 7.070 -4.881 -9.003 1.00 98.12 81 THR A C 1
ATOM 640 O O . THR A 1 81 ? 7.515 -5.404 -10.021 1.00 98.12 81 THR A O 1
ATOM 643 N N . ALA A 1 82 ? 7.762 -4.870 -7.859 1.00 97.25 82 ALA A N 1
ATOM 644 C CA . ALA A 1 82 ? 9.085 -5.483 -7.733 1.00 97.25 82 ALA A CA 1
ATOM 645 C C . ALA A 1 82 ? 9.060 -6.996 -8.021 1.00 97.25 82 ALA A C 1
ATOM 647 O O . ALA A 1 82 ? 9.938 -7.506 -8.721 1.00 97.25 82 ALA A O 1
ATOM 648 N N . PHE A 1 83 ? 8.027 -7.698 -7.540 1.00 96.25 83 PHE A N 1
ATOM 649 C CA . PHE A 1 83 ? 7.799 -9.108 -7.857 1.00 96.25 83 PHE A CA 1
ATOM 650 C C . PHE A 1 83 ? 7.663 -9.329 -9.364 1.00 96.25 83 PHE A C 1
ATOM 652 O O . PHE A 1 83 ? 8.381 -10.151 -9.930 1.00 96.25 83 PHE A O 1
ATOM 659 N N . VAL A 1 84 ? 6.788 -8.564 -10.024 1.00 96.94 84 VAL A N 1
ATOM 660 C CA . VAL A 1 84 ? 6.541 -8.683 -11.467 1.00 96.94 84 VAL A CA 1
ATOM 661 C C . VAL A 1 84 ? 7.797 -8.368 -12.280 1.00 96.94 84 VAL A C 1
ATOM 663 O O . VAL A 1 84 ? 8.092 -9.091 -13.229 1.00 96.94 84 VAL A O 1
ATOM 666 N N . LEU A 1 85 ? 8.574 -7.348 -11.901 1.00 96.38 85 LEU A N 1
ATOM 667 C CA . LEU A 1 85 ? 9.831 -7.004 -12.577 1.00 96.38 85 LEU A CA 1
ATOM 668 C C . LEU A 1 85 ? 10.842 -8.158 -12.528 1.00 96.38 85 LEU A C 1
ATOM 670 O O . LEU A 1 85 ? 11.473 -8.462 -13.542 1.00 96.38 85 LEU A O 1
ATOM 674 N N . LYS A 1 86 ? 10.967 -8.833 -11.376 1.00 94.69 86 LYS A N 1
ATOM 675 C CA . LYS A 1 86 ? 11.816 -10.025 -11.240 1.00 94.69 86 LYS A CA 1
ATOM 676 C C . LYS A 1 86 ? 11.263 -11.205 -12.035 1.00 94.69 86 LYS A C 1
ATOM 678 O O . LYS A 1 86 ? 12.000 -11.829 -12.791 1.00 94.69 86 LYS A O 1
ATOM 683 N N . TYR A 1 87 ? 9.971 -11.491 -11.884 1.00 93.75 87 TYR A N 1
ATOM 684 C CA . TYR A 1 87 ? 9.303 -12.622 -12.529 1.00 93.75 87 TYR A CA 1
ATOM 685 C C . TYR A 1 87 ? 9.360 -12.539 -14.060 1.00 93.75 87 TYR A C 1
ATOM 687 O O . TYR A 1 87 ? 9.640 -13.531 -14.728 1.00 93.75 87 TYR A O 1
ATOM 695 N N . ALA A 1 88 ? 9.157 -11.346 -14.620 1.00 94.44 88 ALA A N 1
ATOM 696 C CA . ALA A 1 88 ? 9.204 -11.103 -16.059 1.00 94.44 88 ALA A CA 1
ATOM 697 C C . ALA A 1 88 ? 10.634 -11.001 -16.627 1.00 94.44 88 ALA A C 1
ATOM 699 O O . ALA A 1 88 ? 10.791 -10.741 -17.818 1.00 94.44 88 ALA A O 1
ATOM 700 N N . GLY A 1 89 ? 11.674 -11.172 -15.799 1.00 93.88 89 GLY A N 1
ATOM 701 C CA . GLY A 1 89 ? 13.073 -11.106 -16.230 1.00 93.88 89 GLY A CA 1
ATOM 702 C C . GLY A 1 89 ? 13.542 -9.706 -16.640 1.00 93.88 89 GLY A C 1
ATOM 703 O O . GLY A 1 89 ? 14.512 -9.583 -17.383 1.00 93.88 89 GLY A O 1
ATOM 704 N N . LEU A 1 90 ? 12.864 -8.649 -16.176 1.00 93.44 90 LEU A N 1
ATOM 705 C CA . LEU A 1 90 ? 13.251 -7.257 -16.445 1.00 93.44 90 LEU A CA 1
ATOM 706 C C . LEU A 1 90 ? 14.408 -6.783 -15.558 1.00 93.44 90 LEU A C 1
ATOM 708 O O . LEU A 1 90 ? 15.025 -5.758 -15.837 1.00 93.44 90 LEU A O 1
ATOM 712 N N . ILE A 1 91 ? 14.719 -7.540 -14.507 1.00 93.19 91 ILE A N 1
ATOM 713 C CA . ILE A 1 91 ? 15.931 -7.392 -13.703 1.00 93.19 91 ILE A CA 1
ATOM 714 C C . ILE A 1 91 ? 16.691 -8.714 -13.652 1.00 93.19 91 ILE A C 1
ATOM 716 O O . ILE A 1 91 ? 16.101 -9.784 -13.805 1.00 93.19 91 ILE A O 1
ATOM 720 N N . SER A 1 92 ? 18.006 -8.638 -13.430 1.00 90.56 92 SER A N 1
ATOM 721 C CA . SER A 1 92 ? 18.854 -9.827 -13.299 1.00 90.56 92 SER A CA 1
ATOM 722 C C . SER A 1 92 ? 18.358 -10.727 -12.167 1.00 90.56 92 SER A C 1
ATOM 724 O O . SER A 1 92 ? 17.936 -10.249 -11.112 1.00 90.56 92 SER A O 1
ATOM 726 N N . SER A 1 93 ? 18.491 -12.043 -12.338 1.00 84.69 93 SER A N 1
ATOM 727 C CA . SER A 1 93 ? 18.191 -13.023 -11.286 1.00 84.69 93 SER A CA 1
ATOM 728 C C . SER A 1 93 ? 19.049 -12.831 -10.029 1.00 84.69 93 SER A C 1
ATOM 730 O O . SER A 1 93 ? 18.625 -13.212 -8.940 1.00 84.69 93 SER A O 1
ATOM 732 N N . THR A 1 94 ? 20.220 -12.204 -10.173 1.00 87.62 94 THR A N 1
ATOM 733 C CA . THR A 1 94 ? 21.150 -11.862 -9.086 1.00 87.62 94 THR A CA 1
ATOM 734 C C . THR A 1 94 ? 20.873 -10.500 -8.439 1.00 87.62 94 THR A C 1
ATOM 736 O O . THR A 1 94 ? 21.564 -10.115 -7.495 1.00 87.62 94 THR A O 1
ATOM 739 N N . THR A 1 95 ? 19.891 -9.739 -8.934 1.00 90.38 95 THR A N 1
ATOM 740 C CA . THR A 1 95 ? 19.519 -8.447 -8.353 1.00 90.38 95 THR A CA 1
ATOM 741 C C . THR A 1 95 ? 18.738 -8.662 -7.057 1.00 90.38 95 THR A C 1
ATOM 743 O O . THR A 1 95 ? 17.571 -9.052 -7.072 1.00 90.38 95 THR A O 1
ATOM 746 N N . ASN A 1 96 ? 19.381 -8.339 -5.934 1.00 93.38 96 ASN A N 1
ATOM 747 C CA . ASN A 1 96 ? 18.780 -8.421 -4.597 1.00 93.38 96 ASN A CA 1
ATOM 748 C C . ASN A 1 96 ? 18.339 -7.056 -4.054 1.00 93.38 96 ASN A C 1
ATOM 750 O O . ASN A 1 96 ? 17.686 -6.989 -3.018 1.00 93.38 96 ASN A O 1
ATOM 754 N N . ASN A 1 97 ? 18.704 -5.959 -4.716 1.00 95.31 97 ASN A N 1
ATOM 755 C CA . ASN A 1 97 ? 18.307 -4.611 -4.327 1.00 95.31 97 ASN A CA 1
ATOM 756 C C . ASN A 1 97 ? 17.793 -3.863 -5.555 1.00 95.31 97 ASN A C 1
ATOM 758 O O . ASN A 1 97 ? 18.494 -3.785 -6.563 1.00 95.31 97 ASN A O 1
ATOM 762 N N . LEU A 1 98 ? 16.578 -3.336 -5.458 1.00 96.00 98 LEU A N 1
ATOM 763 C CA . LEU A 1 98 ? 15.871 -2.644 -6.524 1.00 96.00 98 LEU A CA 1
ATOM 764 C C . LEU A 1 98 ? 15.464 -1.259 -6.031 1.00 96.00 98 LEU A C 1
ATOM 766 O O . LEU A 1 98 ? 14.790 -1.142 -5.011 1.00 96.00 98 LEU A O 1
ATOM 770 N N . ILE A 1 99 ? 15.850 -0.216 -6.758 1.00 97.00 99 ILE A N 1
ATOM 771 C CA . ILE A 1 99 ? 15.452 1.160 -6.464 1.00 97.00 99 ILE A CA 1
ATOM 772 C C . ILE A 1 99 ? 14.378 1.569 -7.469 1.00 97.00 99 ILE A C 1
ATOM 774 O O . ILE A 1 99 ? 14.618 1.610 -8.675 1.00 97.00 99 ILE A O 1
ATOM 778 N N . LEU A 1 100 ? 13.186 1.869 -6.963 1.00 97.50 100 LEU A N 1
ATOM 779 C CA . LEU A 1 100 ? 12.043 2.321 -7.750 1.00 97.50 100 LEU A CA 1
ATOM 780 C C . LEU A 1 100 ? 11.805 3.806 -7.488 1.00 97.50 100 LEU A C 1
ATOM 782 O O . LEU A 1 100 ? 11.727 4.234 -6.336 1.00 97.50 100 LEU A O 1
ATOM 786 N N . ASN A 1 101 ? 11.688 4.591 -8.553 1.00 97.62 101 ASN A N 1
ATOM 787 C CA . ASN A 1 101 ? 11.409 6.015 -8.474 1.00 97.62 101 ASN A CA 1
ATOM 788 C C . ASN A 1 101 ? 9.903 6.263 -8.570 1.00 97.62 101 ASN A C 1
ATOM 790 O O . ASN A 1 101 ? 9.289 6.031 -9.610 1.00 97.62 101 ASN A O 1
ATOM 794 N N . PHE A 1 102 ? 9.316 6.737 -7.477 1.00 96.31 102 PHE A N 1
ATOM 795 C CA . PHE A 1 102 ? 7.915 7.132 -7.404 1.00 96.31 102 PHE A CA 1
ATOM 796 C C . PHE A 1 102 ? 7.793 8.652 -7.307 1.00 96.31 102 PHE A C 1
ATOM 798 O O . PHE A 1 102 ? 8.756 9.367 -7.040 1.00 96.31 102 PHE A O 1
ATOM 805 N N . LYS A 1 103 ? 6.565 9.164 -7.378 1.00 94.50 103 LYS A N 1
ATOM 806 C CA . LYS A 1 103 ? 6.274 10.571 -7.063 1.00 94.50 103 LYS A CA 1
ATOM 807 C C . LYS A 1 103 ? 6.632 10.951 -5.615 1.00 94.50 103 LYS A C 1
ATOM 809 O O . LYS A 1 103 ? 6.906 12.116 -5.348 1.00 94.50 103 LYS A O 1
ATOM 814 N N . ALA A 1 104 ? 6.658 9.989 -4.686 1.00 91.56 104 ALA A N 1
ATOM 815 C CA . ALA A 1 104 ? 7.175 10.179 -3.325 1.00 91.56 104 ALA A CA 1
ATOM 816 C C . ALA A 1 104 ? 8.716 10.146 -3.220 1.00 91.56 104 ALA A C 1
ATOM 818 O O . ALA A 1 104 ? 9.246 10.383 -2.135 1.00 91.56 104 ALA A O 1
ATOM 819 N N . GLY A 1 105 ? 9.426 9.850 -4.313 1.00 93.75 105 GLY A N 1
ATOM 820 C CA . GLY A 1 105 ? 10.879 9.710 -4.374 1.00 93.75 105 GLY A CA 1
ATOM 821 C C . GLY A 1 105 ? 11.350 8.264 -4.541 1.00 93.75 105 GLY A C 1
ATOM 822 O O . GLY A 1 105 ? 10.576 7.362 -4.871 1.00 93.75 105 GLY A O 1
ATOM 823 N N . LEU A 1 106 ? 12.648 8.059 -4.316 1.00 95.19 106 LEU A N 1
ATOM 824 C CA . LEU A 1 106 ? 13.308 6.762 -4.453 1.00 95.19 106 LEU A CA 1
ATOM 825 C C . LEU A 1 106 ? 12.952 5.830 -3.293 1.00 95.19 106 LEU A C 1
ATOM 827 O O . LEU A 1 106 ? 13.185 6.155 -2.127 1.00 95.19 106 LEU A O 1
ATOM 831 N N . ILE A 1 107 ? 12.454 4.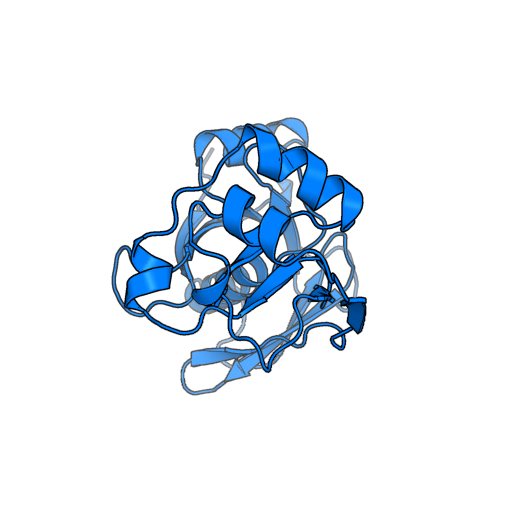642 -3.620 1.00 94.62 107 ILE A N 1
ATOM 832 C CA . ILE A 1 107 ? 12.120 3.594 -2.659 1.00 94.62 107 ILE A CA 1
ATOM 833 C C . ILE A 1 107 ? 12.960 2.358 -2.957 1.00 94.62 107 ILE A C 1
ATOM 835 O O . ILE A 1 107 ? 12.955 1.838 -4.071 1.00 94.62 107 ILE A O 1
ATOM 839 N N . SER A 1 108 ? 13.672 1.886 -1.935 1.00 95.25 108 SER A N 1
ATOM 840 C CA . SER A 1 108 ? 14.480 0.673 -2.015 1.00 95.25 108 SER A CA 1
ATOM 841 C C . SER A 1 108 ? 13.671 -0.558 -1.614 1.00 95.25 108 SER A C 1
ATOM 843 O O . SER A 1 108 ? 13.008 -0.577 -0.569 1.00 95.25 108 SER A O 1
ATOM 845 N N . VAL A 1 109 ? 13.765 -1.591 -2.443 1.00 96.88 109 VAL A N 1
ATOM 846 C CA . VAL A 1 109 ? 13.149 -2.898 -2.261 1.00 96.88 109 VAL A CA 1
ATOM 847 C C . VAL A 1 109 ? 14.247 -3.956 -2.251 1.00 96.88 109 VAL A C 1
ATOM 849 O O . VAL A 1 109 ? 15.046 -4.053 -3.181 1.00 96.88 109 VAL A O 1
ATOM 852 N N . HIS A 1 110 ? 14.271 -4.770 -1.203 1.00 96.94 110 HIS A N 1
ATOM 853 C CA . HIS A 1 110 ? 15.198 -5.881 -1.061 1.00 96.94 110 HIS A CA 1
ATOM 854 C C . HIS A 1 110 ? 14.499 -7.194 -1.403 1.00 96.94 110 HIS A C 1
ATOM 856 O O . HIS A 1 110 ? 13.420 -7.475 -0.886 1.00 96.94 110 HIS A O 1
ATOM 862 N N . ILE A 1 111 ? 15.113 -8.000 -2.260 1.00 94.50 111 ILE A N 1
ATOM 863 C CA . ILE A 1 111 ? 14.589 -9.300 -2.668 1.00 94.50 111 ILE A CA 1
ATOM 864 C C . ILE A 1 111 ? 15.488 -10.378 -2.074 1.00 94.50 111 ILE A C 1
ATOM 866 O O . ILE A 1 111 ? 16.678 -10.436 -2.385 1.00 94.50 111 ILE A O 1
ATOM 870 N N . GLN A 1 112 ? 14.910 -11.219 -1.225 1.00 93.19 112 GLN A N 1
ATOM 871 C CA . GLN A 1 112 ? 15.594 -12.330 -0.578 1.00 93.19 112 GLN A CA 1
ATOM 872 C C . GLN A 1 112 ? 15.684 -13.545 -1.516 1.00 93.19 112 GLN A C 1
ATOM 874 O O . GLN A 1 112 ? 14.965 -13.647 -2.516 1.00 93.19 112 GLN A O 1
ATOM 879 N N . GLU A 1 113 ? 16.597 -14.468 -1.206 1.00 87.25 113 GLU A N 1
ATOM 880 C CA . GLU A 1 113 ? 16.835 -15.681 -2.004 1.00 87.25 113 GLU A CA 1
ATOM 881 C C . GLU A 1 113 ? 15.620 -16.618 -2.030 1.00 87.25 113 GLU A C 1
ATOM 883 O O . GLU A 1 113 ? 15.350 -17.250 -3.049 1.00 87.25 113 GLU A O 1
ATOM 888 N N . ASP A 1 114 ? 14.851 -16.653 -0.941 1.00 88.06 114 ASP A N 1
ATOM 889 C CA . ASP A 1 114 ? 13.613 -17.427 -0.802 1.00 88.06 114 ASP A CA 1
ATOM 890 C C . ASP A 1 114 ? 12.401 -16.793 -1.516 1.00 88.06 114 ASP A C 1
ATOM 892 O O . ASP A 1 114 ? 11.301 -17.344 -1.493 1.00 88.06 114 ASP A O 1
ATOM 896 N N . GLY A 1 115 ? 12.599 -15.647 -2.175 1.00 84.44 115 GLY A N 1
ATOM 897 C CA . GLY A 1 115 ? 11.568 -14.927 -2.914 1.00 84.44 115 GLY A CA 1
ATOM 898 C C . GLY A 1 115 ? 10.777 -13.915 -2.085 1.00 84.44 115 GLY A C 1
ATOM 899 O O . GLY A 1 115 ? 9.928 -13.226 -2.653 1.00 84.44 115 GLY A O 1
ATOM 900 N N . ILE A 1 116 ? 11.054 -13.765 -0.784 1.00 91.75 116 ILE A N 1
ATOM 901 C CA . ILE A 1 116 ? 10.435 -12.714 0.027 1.00 91.75 116 ILE A CA 1
ATOM 902 C C . ILE A 1 116 ? 10.935 -11.343 -0.441 1.00 91.75 116 ILE A C 1
ATOM 904 O O . ILE A 1 116 ? 12.130 -11.111 -0.637 1.00 91.75 116 ILE A O 1
ATOM 908 N N . ILE A 1 117 ? 10.000 -10.409 -0.606 1.00 94.81 117 ILE A N 1
ATOM 909 C CA . ILE A 1 117 ? 10.289 -9.035 -1.010 1.00 94.81 117 ILE A CA 1
ATOM 910 C C . ILE A 1 117 ? 10.019 -8.111 0.170 1.00 94.81 117 ILE A C 1
ATOM 912 O O . ILE A 1 117 ? 8.910 -8.053 0.699 1.00 94.81 117 ILE A O 1
ATOM 916 N N . LEU A 1 118 ? 11.050 -7.380 0.575 1.00 95.44 118 LEU A N 1
ATOM 917 C CA . LEU A 1 118 ? 11.047 -6.480 1.715 1.00 95.44 118 LEU A CA 1
ATOM 918 C C . LEU A 1 118 ? 11.189 -5.037 1.249 1.00 95.44 118 LEU A C 1
ATOM 920 O O . LEU A 1 118 ? 11.934 -4.720 0.328 1.00 95.44 118 LEU A O 1
ATOM 924 N N . MET A 1 119 ? 10.520 -4.136 1.950 1.00 93.44 119 MET A N 1
ATOM 925 C CA . MET A 1 119 ? 10.631 -2.698 1.744 1.00 93.44 119 MET A CA 1
ATOM 926 C C . MET A 1 119 ? 10.758 -2.032 3.103 1.00 93.44 119 MET A C 1
ATOM 928 O O . MET A 1 119 ? 10.120 -2.442 4.074 1.00 93.44 119 MET A O 1
ATOM 932 N N . ARG A 1 120 ? 11.557 -0.968 3.165 1.00 86.25 120 ARG A N 1
ATOM 933 C CA . ARG A 1 120 ? 11.606 -0.112 4.345 1.00 86.25 120 ARG A CA 1
ATOM 934 C C . ARG A 1 120 ? 10.591 1.013 4.186 1.00 86.25 120 ARG A C 1
ATOM 936 O O . ARG A 1 120 ? 10.695 1.817 3.266 1.00 86.25 120 ARG A O 1
ATOM 943 N N . THR A 1 121 ? 9.644 1.095 5.109 1.00 81.06 121 THR A N 1
ATOM 944 C CA . THR A 1 121 ? 8.771 2.263 5.238 1.00 81.06 121 THR A CA 1
ATOM 945 C C . THR A 1 121 ? 9.432 3.328 6.120 1.00 81.06 121 THR A C 1
ATOM 947 O O . THR A 1 121 ? 10.311 3.003 6.928 1.00 81.06 121 THR A O 1
ATOM 950 N N . PRO A 1 122 ? 9.004 4.597 6.025 1.00 81.81 122 PRO A N 1
ATOM 951 C CA . PRO A 1 122 ? 9.290 5.603 7.039 1.00 81.81 122 PRO A CA 1
ATOM 952 C C . PRO A 1 122 ? 9.009 5.101 8.462 1.00 81.81 122 PRO A C 1
ATOM 954 O O . PRO A 1 122 ? 8.139 4.254 8.682 1.00 81.81 122 PRO A O 1
ATOM 957 N N . ALA A 1 123 ? 9.736 5.655 9.435 1.00 87.19 123 ALA A N 1
ATOM 958 C CA . ALA A 1 123 ? 9.495 5.370 10.844 1.00 87.19 123 ALA A CA 1
ATOM 959 C C . ALA A 1 123 ? 8.057 5.746 11.230 1.00 87.19 123 ALA A C 1
ATOM 961 O O . ALA A 1 123 ? 7.568 6.819 10.861 1.00 87.19 123 ALA A O 1
ATOM 962 N N . GLY A 1 124 ? 7.405 4.860 11.984 1.00 90.88 124 GLY A N 1
ATOM 963 C CA . GLY A 1 124 ? 6.055 5.082 12.482 1.00 90.88 124 GLY A CA 1
ATOM 964 C C . GLY A 1 124 ? 5.988 6.305 13.390 1.00 90.88 124 GLY A C 1
ATOM 965 O O . GLY A 1 124 ? 6.848 6.503 14.249 1.00 90.88 124 GLY A O 1
ATOM 966 N N . LYS A 1 125 ? 4.958 7.126 13.202 1.00 95.25 125 LYS A N 1
ATOM 967 C CA . LYS A 1 125 ? 4.664 8.283 14.051 1.00 95.25 125 LYS A CA 1
ATOM 968 C C . LYS A 1 125 ? 3.241 8.187 14.565 1.00 95.25 125 LYS A C 1
ATOM 970 O O . LYS A 1 125 ? 2.315 8.005 13.777 1.00 95.25 125 LYS A O 1
ATOM 975 N N . ILE A 1 126 ? 3.076 8.370 15.870 1.00 96.81 126 ILE A N 1
ATOM 976 C CA . ILE A 1 126 ? 1.771 8.641 16.471 1.00 96.81 126 ILE A CA 1
ATOM 977 C C . ILE A 1 126 ? 1.472 10.115 16.213 1.00 96.81 126 ILE A C 1
ATOM 979 O O . ILE A 1 126 ? 2.249 10.986 16.602 1.00 96.81 126 ILE A O 1
ATOM 983 N N . LEU A 1 127 ? 0.374 10.388 15.516 1.00 96.06 127 LEU A N 1
ATOM 984 C CA . LEU A 1 127 ? -0.057 11.748 15.198 1.00 96.06 127 LEU A CA 1
ATOM 985 C C . LEU A 1 127 ? -0.987 12.302 16.274 1.00 96.06 127 LEU A C 1
ATOM 987 O O . LEU A 1 127 ? -0.888 13.474 16.625 1.00 96.06 127 LEU A O 1
ATOM 991 N N . GLN A 1 128 ? -1.879 11.458 16.795 1.00 95.94 128 GLN A N 1
ATOM 992 C CA . GLN A 1 128 ? -2.788 11.804 17.883 1.00 95.94 128 GLN A CA 1
ATOM 993 C C . GLN A 1 128 ? -3.364 10.559 18.556 1.00 95.94 128 GLN A C 1
ATOM 995 O O . GLN A 1 128 ? -3.473 9.501 17.933 1.00 95.94 128 GLN A O 1
ATOM 1000 N N . THR A 1 129 ? -3.777 10.722 19.811 1.00 96.31 129 THR A N 1
ATOM 1001 C CA . THR A 1 129 ? -4.554 9.737 20.573 1.00 96.31 129 THR A CA 1
ATOM 1002 C C . THR A 1 129 ? -5.991 10.226 20.678 1.00 96.31 129 THR A C 1
ATOM 1004 O O . THR A 1 129 ? -6.222 11.371 21.061 1.00 96.31 129 THR A O 1
ATOM 1007 N N . PHE A 1 130 ? -6.943 9.360 20.350 1.00 93.50 130 PHE A N 1
ATOM 1008 C CA . PHE A 1 130 ? -8.368 9.658 20.352 1.00 93.50 130 PHE A CA 1
ATOM 1009 C C . PHE A 1 130 ? -9.030 9.053 21.593 1.00 93.50 130 PHE A C 1
ATOM 1011 O O . PHE A 1 130 ? -8.840 7.875 21.888 1.00 93.50 130 PHE A O 1
ATOM 1018 N N . SER A 1 131 ? -9.788 9.856 22.337 1.00 90.56 131 SER A N 1
ATOM 1019 C CA . SER A 1 131 ? -10.377 9.447 23.621 1.00 90.56 131 SER A CA 1
ATOM 1020 C C . SER A 1 131 ? -11.859 9.079 23.537 1.00 90.56 131 SER A C 1
ATOM 1022 O O . SER A 1 131 ? -12.370 8.421 24.443 1.00 90.56 131 SER A O 1
ATOM 1024 N N . ASN A 1 132 ? -12.569 9.480 22.477 1.00 94.25 132 ASN A N 1
ATOM 1025 C CA . ASN A 1 132 ? -14.006 9.245 22.356 1.00 94.25 132 ASN A CA 1
ATOM 1026 C C . ASN A 1 132 ? -14.314 7.835 21.822 1.00 94.25 132 ASN A C 1
ATOM 1028 O O . ASN A 1 132 ? -14.730 7.644 20.680 1.00 94.25 132 ASN A O 1
ATOM 1032 N N . THR A 1 133 ? -14.128 6.825 22.674 1.00 95.88 133 THR A N 1
ATOM 1033 C CA . THR A 1 133 ? -14.388 5.411 22.351 1.00 95.88 133 THR A CA 1
ATOM 1034 C C . THR A 1 133 ? -15.814 5.172 21.861 1.00 95.88 133 THR A C 1
ATOM 1036 O O . THR A 1 133 ? -16.028 4.341 20.982 1.00 95.88 133 THR A O 1
ATOM 1039 N N . LYS A 1 134 ? -16.800 5.905 22.400 1.00 96.31 134 LYS A N 1
ATOM 1040 C CA . LYS A 1 134 ? -18.205 5.748 22.008 1.00 96.31 134 LYS A CA 1
ATOM 1041 C C . LYS A 1 134 ? -18.418 6.122 20.543 1.00 96.31 134 LYS A C 1
ATOM 1043 O O . LYS A 1 134 ? -19.056 5.371 19.822 1.00 96.31 134 LYS A O 1
ATOM 1048 N N . GLU A 1 135 ? -17.865 7.245 20.103 1.00 96.81 135 GLU A N 1
ATOM 1049 C CA . GLU A 1 135 ? -17.979 7.691 18.712 1.00 96.81 135 GLU A CA 1
ATOM 1050 C C . GLU A 1 135 ? -17.327 6.716 17.726 1.00 96.81 135 GLU A C 1
ATOM 1052 O O . GLU A 1 135 ? -17.893 6.417 16.672 1.00 96.81 135 GLU A O 1
ATOM 1057 N N . VAL A 1 136 ? -16.169 6.157 18.087 1.00 97.25 136 VAL A N 1
ATOM 1058 C CA . VAL A 1 136 ? -15.510 5.123 17.276 1.00 97.25 136 VAL A CA 1
ATOM 1059 C C . VAL A 1 136 ? -16.354 3.851 17.227 1.00 97.25 136 VAL A C 1
ATOM 1061 O O . VAL A 1 136 ? -16.555 3.295 16.150 1.00 97.25 136 VAL A O 1
ATOM 1064 N N . ALA A 1 137 ? -16.892 3.413 18.366 1.00 97.50 137 ALA A N 1
ATOM 1065 C CA . ALA A 1 137 ? -17.759 2.243 18.438 1.00 97.50 137 ALA A CA 1
ATOM 1066 C C . ALA A 1 137 ? -19.036 2.422 17.597 1.00 97.50 137 ALA A C 1
ATOM 1068 O O . ALA A 1 137 ? -19.356 1.553 16.788 1.00 97.50 137 ALA A O 1
ATOM 1069 N N . ASP A 1 138 ? -19.698 3.580 17.706 1.00 97.81 138 ASP A N 1
ATOM 1070 C CA . ASP A 1 138 ? -20.876 3.935 16.905 1.00 97.81 138 ASP A CA 1
ATOM 1071 C C . ASP A 1 138 ? -20.544 3.959 15.398 1.00 97.81 138 ASP A C 1
ATOM 1073 O O . ASP A 1 138 ? -21.348 3.525 14.572 1.00 97.81 138 ASP A O 1
ATOM 1077 N N . THR A 1 139 ? -19.344 4.426 15.029 1.00 97.81 139 THR A N 1
ATOM 1078 C CA . THR A 1 139 ? -18.861 4.432 13.636 1.00 97.81 139 THR A CA 1
ATOM 1079 C C . THR A 1 139 ? -18.613 3.021 13.102 1.00 97.81 139 THR A C 1
ATOM 1081 O O . THR A 1 139 ? -18.915 2.742 11.942 1.00 97.81 139 THR A O 1
ATOM 1084 N N . LEU A 1 140 ? -18.075 2.127 13.934 1.00 97.81 140 LEU A N 1
ATOM 1085 C CA . LEU A 1 140 ? -17.822 0.726 13.589 1.00 97.81 140 LEU A CA 1
ATOM 1086 C C . LEU A 1 140 ? -19.069 -0.168 13.712 1.00 97.81 140 LEU A C 1
ATOM 1088 O O . LEU A 1 140 ? -19.023 -1.322 13.292 1.00 97.81 140 LEU A O 1
ATOM 1092 N N . GLY A 1 141 ? -20.166 0.338 14.280 1.00 97.56 141 GLY A N 1
ATOM 1093 C CA . GLY A 1 141 ? -21.380 -0.444 14.520 1.00 97.56 141 GLY A CA 1
ATOM 1094 C C . GLY A 1 141 ? -21.225 -1.497 15.624 1.00 97.56 141 GLY A C 1
ATOM 1095 O O . GLY A 1 141 ? -21.966 -2.475 15.637 1.00 97.56 141 GLY A O 1
ATOM 1096 N N . VAL A 1 142 ? -20.275 -1.311 16.545 1.00 97.44 142 VAL A N 1
ATOM 1097 C CA . VAL A 1 142 ? -19.987 -2.236 17.657 1.00 97.44 142 VAL A CA 1
ATOM 1098 C C . VAL A 1 142 ? -20.298 -1.587 19.006 1.00 97.44 142 VAL A C 1
ATOM 1100 O O . VAL A 1 142 ? -20.525 -0.381 19.101 1.00 97.44 142 VAL A O 1
ATOM 1103 N N . LYS A 1 143 ? -20.306 -2.367 20.092 1.00 96.62 143 LYS A N 1
ATOM 1104 C CA . LYS A 1 143 ? -20.465 -1.807 21.442 1.00 96.62 143 LYS A CA 1
ATOM 1105 C C . LYS A 1 143 ? -19.138 -1.198 21.917 1.00 96.62 143 LYS A C 1
ATOM 1107 O O . LYS A 1 143 ? -18.081 -1.736 21.600 1.00 96.62 143 LYS A O 1
ATOM 1112 N N . PRO A 1 144 ? -19.142 -0.145 22.756 1.00 96.25 144 PRO A N 1
ATOM 1113 C CA . PRO A 1 144 ? -17.900 0.434 23.280 1.00 96.25 144 PRO A CA 1
ATOM 1114 C C . PRO A 1 144 ? -16.999 -0.565 24.016 1.00 96.25 144 PRO A C 1
ATOM 1116 O O . PRO A 1 144 ? -15.782 -0.461 23.948 1.00 96.25 144 PRO A O 1
ATOM 1119 N N . ASN A 1 145 ? -17.583 -1.570 24.673 1.00 96.19 145 ASN A N 1
ATOM 1120 C CA . ASN A 1 145 ? -16.841 -2.636 25.349 1.00 96.19 145 ASN A CA 1
ATOM 1121 C C . ASN A 1 145 ? -16.288 -3.714 24.399 1.00 96.19 145 ASN A C 1
ATOM 1123 O O . ASN A 1 145 ? -15.724 -4.690 24.881 1.00 96.19 145 ASN A O 1
ATOM 1127 N N . ASN A 1 146 ? -16.468 -3.577 23.083 1.00 97.31 146 ASN A N 1
ATOM 1128 C CA . ASN A 1 146 ? -15.765 -4.373 22.080 1.00 97.31 146 ASN A CA 1
ATOM 1129 C C . ASN A 1 146 ? -14.399 -3.778 21.706 1.00 97.31 146 ASN A C 1
ATOM 1131 O O . ASN A 1 146 ? -13.585 -4.471 21.101 1.00 97.31 146 ASN A O 1
ATOM 1135 N N . ILE A 1 147 ? -14.138 -2.521 22.066 1.00 97.62 147 ILE A N 1
ATOM 1136 C CA . ILE A 1 147 ? -12.827 -1.888 21.913 1.00 97.62 147 ILE A CA 1
ATOM 1137 C C . ILE A 1 147 ? -11.971 -2.263 23.128 1.00 97.62 147 ILE A C 1
ATOM 1139 O O . ILE A 1 147 ? -12.465 -2.254 24.256 1.00 97.62 147 ILE A O 1
ATOM 1143 N N . GLU A 1 148 ? -10.708 -2.626 22.902 1.00 96.69 148 GLU A N 1
ATOM 1144 C CA . GLU A 1 148 ? -9.777 -3.030 23.961 1.00 96.69 148 GLU A CA 1
ATOM 1145 C C . GLU A 1 148 ? -9.525 -1.864 24.934 1.00 96.69 148 GLU A C 1
ATOM 1147 O O . GLU A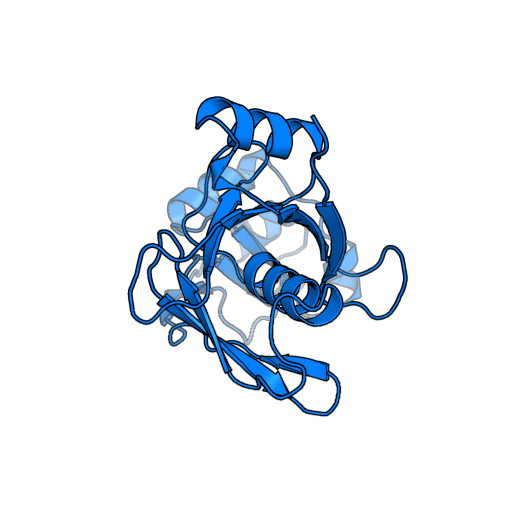 1 148 ? -8.930 -0.859 24.539 1.00 96.69 148 GLU A O 1
ATOM 1152 N N . PRO A 1 149 ? -9.943 -1.969 26.209 1.00 93.06 149 PRO A N 1
ATOM 1153 C CA . PRO A 1 149 ? -9.874 -0.847 27.144 1.00 93.06 149 PRO A CA 1
ATOM 1154 C C . PRO A 1 149 ? -8.446 -0.455 27.548 1.00 93.06 149 PRO A C 1
ATOM 1156 O O . PRO A 1 149 ? -8.245 0.666 28.012 1.00 93.06 149 PRO A O 1
ATOM 1159 N N . ASN A 1 150 ? -7.461 -1.349 27.400 1.00 94.75 150 ASN A N 1
ATOM 1160 C CA . ASN A 1 150 ? -6.079 -1.093 27.822 1.00 94.75 150 ASN A CA 1
ATOM 1161 C C . ASN A 1 150 ? -5.166 -0.596 26.694 1.00 94.75 150 ASN A C 1
ATOM 1163 O O . ASN A 1 150 ? -3.982 -0.350 26.932 1.00 94.75 150 ASN A O 1
ATOM 1167 N N . LEU A 1 151 ? -5.686 -0.456 25.472 1.00 96.44 151 LEU A N 1
ATOM 1168 C CA . LEU A 1 151 ? -4.926 0.013 24.318 1.00 96.44 151 LEU A CA 1
ATOM 1169 C C . LEU A 1 151 ? -5.516 1.324 23.786 1.00 96.44 151 LEU A C 1
ATOM 1171 O O . LEU A 1 151 ? -6.735 1.480 23.724 1.00 96.44 151 LEU A O 1
ATOM 1175 N N . PRO A 1 152 ? -4.672 2.292 23.393 1.00 97.06 152 PRO A N 1
ATOM 1176 C CA . PRO A 1 152 ? -5.160 3.571 22.914 1.00 97.06 152 PRO A CA 1
ATOM 1177 C C . PRO A 1 152 ? -5.692 3.453 21.481 1.00 97.06 152 PRO A C 1
ATOM 1179 O O . PRO A 1 152 ? -5.106 2.778 20.634 1.00 97.06 152 PRO A O 1
ATOM 1182 N N . ILE A 1 153 ? -6.756 4.197 21.181 1.00 98.06 153 ILE A N 1
ATOM 1183 C CA . ILE A 1 153 ? -7.149 4.490 19.801 1.00 98.06 153 ILE A CA 1
ATOM 1184 C C . ILE A 1 153 ? -6.237 5.614 19.307 1.00 98.06 153 ILE A C 1
ATOM 1186 O O . ILE A 1 153 ? -6.177 6.680 19.925 1.00 98.06 153 ILE A O 1
ATOM 1190 N N . GLN A 1 154 ? -5.499 5.398 18.220 1.00 97.94 154 GLN A N 1
ATOM 1191 C CA . GLN A 1 154 ? -4.495 6.362 17.761 1.00 97.94 154 GLN A CA 1
ATOM 1192 C C . GLN A 1 154 ? -4.493 6.512 16.254 1.00 97.94 154 GLN A C 1
ATOM 1194 O O . GLN A 1 154 ? -4.593 5.539 15.516 1.00 97.94 154 GLN A O 1
ATOM 1199 N N . THR A 1 155 ? -4.293 7.742 15.788 1.00 97.94 155 THR A N 1
ATOM 1200 C CA . THR A 1 155 ? -3.883 7.947 14.401 1.00 97.94 155 THR A CA 1
ATOM 1201 C C . THR A 1 155 ? -2.383 7.742 14.300 1.00 97.94 155 THR A C 1
ATOM 1203 O O . THR A 1 155 ? -1.609 8.459 14.939 1.00 97.94 155 THR A O 1
ATOM 1206 N N . VAL A 1 156 ? -1.974 6.780 13.482 1.00 95.81 156 VAL A N 1
ATOM 1207 C CA . VAL A 1 156 ? -0.574 6.421 13.249 1.00 95.81 156 VAL A CA 1
ATOM 1208 C C . VAL A 1 156 ? -0.276 6.533 11.759 1.00 95.81 156 VAL A C 1
ATOM 1210 O O . VAL A 1 156 ? -1.145 6.307 10.921 1.00 95.81 156 VAL A O 1
ATOM 1213 N N . THR A 1 157 ? 0.953 6.905 11.408 1.00 92.19 157 THR A N 1
ATOM 1214 C CA . THR A 1 157 ? 1.400 6.950 10.013 1.00 92.19 157 THR A CA 1
ATOM 1215 C C . THR A 1 157 ? 2.799 6.377 9.847 1.00 92.19 157 THR A C 1
ATOM 1217 O O . THR A 1 157 ? 3.694 6.635 10.651 1.00 92.19 157 THR A O 1
ATOM 1220 N N . THR A 1 158 ? 2.992 5.645 8.755 1.00 87.69 158 THR A N 1
ATOM 1221 C CA . THR A 1 158 ? 4.295 5.331 8.143 1.00 87.69 158 THR A CA 1
ATOM 1222 C C . THR A 1 158 ? 4.398 5.943 6.738 1.00 87.69 158 THR A C 1
ATOM 1224 O O . THR A 1 158 ? 5.256 5.567 5.950 1.00 87.69 158 THR A O 1
ATOM 1227 N N . GLY A 1 159 ? 3.511 6.882 6.401 1.00 82.12 159 GLY A N 1
ATOM 1228 C CA . GLY A 1 159 ? 3.379 7.504 5.082 1.00 82.12 159 GLY A CA 1
ATOM 1229 C C . GLY A 1 159 ? 1.938 7.947 4.825 1.00 82.12 159 GLY A C 1
ATOM 1230 O O . GLY A 1 159 ? 1.705 9.103 4.488 1.00 82.12 159 GLY A O 1
ATOM 1231 N N . PHE A 1 160 ? 0.977 7.060 5.100 1.00 84.50 160 PHE A N 1
ATOM 1232 C CA . PHE A 1 160 ? -0.462 7.336 5.041 1.00 84.50 160 PHE A CA 1
ATOM 1233 C C . PHE A 1 160 ? -1.084 7.218 6.438 1.00 84.50 160 PHE A C 1
ATOM 1235 O O . PHE A 1 160 ? -0.950 6.162 7.060 1.00 84.50 160 PHE A O 1
ATOM 1242 N N . PRO A 1 161 ? -1.719 8.279 6.969 1.00 92.62 161 PRO A N 1
ATOM 1243 C CA . PRO A 1 161 ? -2.353 8.230 8.282 1.00 92.62 161 PRO A CA 1
ATOM 1244 C C . PRO A 1 161 ? -3.569 7.295 8.336 1.00 92.62 161 PRO A C 1
ATOM 1246 O O . PRO A 1 161 ? -4.484 7.398 7.517 1.00 92.62 161 PRO A O 1
ATOM 1249 N N . ALA A 1 162 ? -3.603 6.438 9.357 1.00 95.44 162 ALA A N 1
ATOM 1250 C CA . ALA A 1 162 ? -4.716 5.546 9.661 1.00 95.44 162 ALA A CA 1
ATOM 1251 C C . ALA A 1 162 ? -5.098 5.635 11.143 1.00 95.44 162 ALA A C 1
ATOM 1253 O O . ALA A 1 162 ? -4.225 5.692 12.011 1.00 95.44 162 ALA A O 1
ATOM 1254 N N . LEU A 1 163 ? -6.399 5.620 11.435 1.00 97.88 163 LEU A N 1
ATOM 1255 C CA . LEU A 1 163 ? -6.936 5.503 12.788 1.00 97.88 163 LEU A CA 1
ATOM 1256 C C . LEU A 1 163 ? -6.944 4.031 13.205 1.00 97.88 163 LEU A C 1
ATOM 1258 O O . LEU A 1 163 ? -7.811 3.274 12.775 1.00 97.88 163 LEU A O 1
ATOM 1262 N N . LEU A 1 164 ? -5.982 3.627 14.029 1.00 98.12 164 LEU A N 1
ATOM 1263 C CA . LEU A 1 164 ? -5.898 2.278 14.578 1.00 98.12 164 LEU A CA 1
ATOM 1264 C C . LEU A 1 164 ? -6.873 2.134 15.748 1.00 98.12 164 LEU A C 1
ATOM 1266 O O . LEU A 1 164 ? -6.827 2.925 16.695 1.00 98.12 164 LEU A O 1
ATOM 1270 N N . VAL A 1 165 ? -7.737 1.120 15.683 1.00 98.19 165 VAL A N 1
ATOM 1271 C CA . VAL A 1 165 ? -8.750 0.835 16.706 1.00 98.19 165 VAL A CA 1
ATOM 1272 C C . VAL A 1 165 ? -8.553 -0.592 17.219 1.00 98.19 165 VAL A C 1
ATOM 1274 O O . VAL A 1 165 ? -8.819 -1.530 16.472 1.00 98.19 165 VAL A O 1
ATOM 1277 N N . PRO A 1 166 ? -8.102 -0.788 18.465 1.00 98.06 166 PRO A N 1
ATOM 1278 C CA . PRO A 1 166 ? -7.903 -2.126 18.999 1.00 98.06 166 PRO A CA 1
ATOM 1279 C C . PRO A 1 166 ? -9.257 -2.751 19.368 1.00 98.06 166 PRO A C 1
ATOM 1281 O O . PRO A 1 166 ? -10.018 -2.190 20.157 1.00 98.06 166 PRO A O 1
ATOM 1284 N N . ILE A 1 167 ? -9.571 -3.909 18.800 1.00 98.00 167 ILE A N 1
ATOM 1285 C CA . ILE A 1 167 ? -10.793 -4.679 19.032 1.00 98.00 167 ILE A CA 1
ATOM 1286 C C . ILE A 1 167 ? -10.445 -5.904 19.875 1.00 98.00 167 ILE A C 1
ATOM 1288 O O . ILE A 1 167 ? -9.503 -6.639 19.603 1.00 98.00 167 ILE A O 1
ATOM 1292 N N . ASN A 1 168 ? -11.223 -6.161 20.920 1.00 97.12 168 ASN A N 1
ATOM 1293 C CA . ASN A 1 168 ? -10.857 -7.155 21.931 1.00 97.12 168 ASN A CA 1
ATOM 1294 C C . ASN A 1 168 ? -11.127 -8.618 21.541 1.00 97.12 168 ASN A C 1
ATOM 1296 O O . ASN A 1 168 ? -10.806 -9.532 22.300 1.00 97.12 168 ASN A O 1
ATOM 1300 N N . SER A 1 169 ? -11.764 -8.871 20.394 1.00 96.81 169 SER A N 1
ATOM 1301 C CA . SER A 1 169 ? -12.055 -10.231 19.944 1.00 96.81 169 SER A CA 1
ATOM 1302 C C . SER A 1 169 ? -12.336 -10.325 18.447 1.00 96.81 169 SER A C 1
ATOM 1304 O O . SER A 1 169 ? -12.907 -9.426 17.829 1.00 96.81 169 SER A O 1
ATOM 1306 N N . LEU A 1 170 ? -12.046 -11.498 17.878 1.00 96.75 170 LEU A N 1
ATOM 1307 C CA . LEU A 1 170 ? -12.434 -11.836 16.504 1.00 96.75 170 LEU A CA 1
ATOM 1308 C C . LEU A 1 170 ? -13.957 -11.852 16.303 1.00 96.75 170 LEU A C 1
ATOM 1310 O O . LEU A 1 170 ? -14.422 -11.627 15.190 1.00 96.75 170 LEU A O 1
ATOM 1314 N N . GLY A 1 171 ? -14.732 -12.146 17.354 1.00 97.19 171 GLY A N 1
ATOM 1315 C CA . GLY A 1 171 ? -16.196 -12.092 17.307 1.00 97.19 171 GLY A CA 1
ATOM 1316 C C . GLY A 1 171 ? -16.681 -10.669 17.049 1.00 97.19 171 GLY A C 1
ATOM 1317 O O . GLY A 1 171 ? -17.367 -10.432 16.063 1.00 97.19 171 GLY A O 1
ATOM 1318 N N . ALA A 1 172 ? -16.214 -9.716 17.859 1.00 96.31 172 ALA A N 1
ATOM 1319 C CA . ALA A 1 172 ? -16.517 -8.302 17.671 1.00 96.31 172 ALA A CA 1
ATOM 1320 C C . ALA A 1 172 ? -16.049 -7.770 16.309 1.00 96.31 172 ALA A C 1
ATOM 1322 O O . ALA A 1 172 ? -16.777 -7.032 15.654 1.00 96.31 172 ALA A O 1
ATOM 1323 N N . MET A 1 173 ? -14.861 -8.178 15.851 1.00 96.94 173 MET A N 1
ATOM 1324 C CA . MET A 1 173 ? -14.344 -7.766 14.543 1.00 96.94 173 MET A CA 1
ATOM 1325 C C . MET A 1 173 ? -15.253 -8.211 13.384 1.00 96.94 173 MET A C 1
ATOM 1327 O O . MET A 1 173 ? -15.422 -7.473 12.419 1.00 96.94 173 MET A O 1
ATOM 1331 N N . LYS A 1 174 ? -15.877 -9.393 13.483 1.00 96.62 174 LYS A N 1
ATOM 1332 C CA . LYS A 1 174 ? -16.821 -9.908 12.474 1.00 96.62 174 LYS A CA 1
ATOM 1333 C C . LYS A 1 174 ? -18.184 -9.214 12.490 1.00 96.62 174 LYS A C 1
ATOM 1335 O O . LYS A 1 174 ? -18.907 -9.309 11.505 1.00 96.62 174 LYS A O 1
ATOM 1340 N N . GLU A 1 175 ? -18.538 -8.557 13.591 1.00 95.00 175 GLU A N 1
ATOM 1341 C CA . GLU A 1 175 ? -19.800 -7.824 13.749 1.00 95.00 175 GLU A CA 1
ATOM 1342 C C . GLU A 1 175 ? -19.718 -6.377 13.239 1.00 95.00 175 GLU A C 1
ATOM 1344 O O . GLU A 1 175 ? -20.740 -5.695 13.192 1.00 95.00 175 GLU A O 1
ATOM 1349 N N . ILE A 1 176 ? -18.528 -5.906 12.841 1.00 97.81 176 ILE A N 1
ATOM 1350 C CA . ILE A 1 176 ? -18.325 -4.539 12.352 1.00 97.81 176 ILE A CA 1
ATOM 1351 C C . ILE A 1 176 ? -19.232 -4.267 11.148 1.00 97.81 176 ILE A C 1
ATOM 1353 O O . ILE A 1 176 ? -19.130 -4.906 10.099 1.00 97.81 176 ILE A O 1
ATOM 1357 N N . LEU A 1 177 ? -20.068 -3.240 11.289 1.00 96.44 177 LEU A N 1
ATOM 1358 C CA . LEU A 1 177 ? -20.906 -2.695 10.232 1.00 96.44 177 LEU A CA 1
ATOM 1359 C C . LEU A 1 177 ? -20.696 -1.181 10.193 1.00 96.44 177 LEU A C 1
ATOM 1361 O O . LEU A 1 177 ? -21.250 -0.436 11.000 1.00 96.44 177 LEU A O 1
ATOM 1365 N N . LEU A 1 178 ? -19.870 -0.732 9.247 1.00 96.19 178 LEU A N 1
ATOM 1366 C CA . LEU A 1 178 ? -19.459 0.667 9.155 1.00 96.19 178 LEU A CA 1
ATOM 1367 C C . LEU A 1 178 ? -20.647 1.605 8.921 1.00 96.19 178 LEU A C 1
ATOM 1369 O O . LEU A 1 178 ? -21.338 1.532 7.902 1.00 96.19 178 LEU A O 1
ATOM 1373 N N . ASN A 1 179 ? -20.806 2.574 9.817 1.00 97.12 179 ASN A N 1
ATOM 1374 C CA . ASN A 1 179 ? -21.708 3.694 9.618 1.00 97.12 179 ASN A CA 1
ATOM 1375 C C . ASN A 1 179 ? -21.015 4.782 8.784 1.00 97.12 179 ASN A C 1
ATOM 1377 O O . ASN A 1 179 ? -20.296 5.641 9.299 1.00 97.12 179 ASN A O 1
ATOM 1381 N N . LEU A 1 180 ? -21.260 4.769 7.471 1.00 94.25 180 LEU A N 1
ATOM 1382 C CA . LEU A 1 180 ? -20.636 5.702 6.525 1.00 94.25 180 LEU A CA 1
ATOM 1383 C C . LEU A 1 180 ? -20.969 7.181 6.791 1.00 94.25 180 LEU A C 1
ATOM 1385 O O . LEU A 1 180 ? -20.194 8.054 6.392 1.00 94.25 180 LEU A O 1
ATOM 1389 N N . ALA A 1 181 ? -22.091 7.473 7.460 1.00 96.31 181 ALA A N 1
ATOM 1390 C CA . ALA A 1 181 ? -22.460 8.840 7.825 1.00 96.31 181 ALA A CA 1
ATOM 1391 C C . ALA A 1 181 ? -21.577 9.391 8.958 1.00 96.31 181 ALA A C 1
ATOM 1393 O O . ALA A 1 181 ? -21.276 10.583 8.963 1.00 96.31 181 ALA A O 1
ATOM 1394 N N . LEU A 1 182 ? -21.127 8.523 9.870 1.00 97.19 182 LEU A N 1
ATOM 1395 C CA . LEU A 1 182 ? -20.222 8.874 10.972 1.00 97.19 182 LEU A CA 1
ATOM 1396 C C . LEU A 1 182 ? -18.745 8.791 10.566 1.00 97.19 182 LEU A C 1
ATOM 1398 O O . LEU A 1 182 ? -17.927 9.582 11.029 1.00 97.19 182 LEU A O 1
ATOM 1402 N N . LEU A 1 183 ? -18.411 7.893 9.633 1.00 96.44 183 LEU A N 1
ATOM 1403 C CA . LEU A 1 183 ? -17.032 7.648 9.211 1.00 96.44 183 LEU A CA 1
ATOM 1404 C C . LEU A 1 183 ? -16.340 8.896 8.648 1.00 96.44 183 LEU A C 1
ATOM 1406 O O . LEU A 1 183 ? -15.205 9.190 9.013 1.00 96.44 183 LEU A O 1
ATOM 1410 N N . LYS A 1 184 ? -17.002 9.640 7.753 1.00 93.94 184 LYS A N 1
ATOM 1411 C CA . LYS A 1 184 ? -16.394 10.823 7.117 1.00 93.94 184 LYS A CA 1
ATOM 1412 C C . LYS A 1 184 ? -16.073 11.943 8.123 1.00 93.94 184 LYS A C 1
ATOM 1414 O O . LYS A 1 184 ? -14.946 12.440 8.074 1.00 93.94 184 LYS A O 1
ATOM 1419 N N . PRO A 1 185 ? -17.004 12.366 9.005 1.00 95.81 185 PRO A N 1
ATOM 1420 C CA . PRO A 1 185 ? -16.696 13.304 10.083 1.00 95.81 185 PRO A CA 1
ATOM 1421 C C . PRO A 1 185 ? -15.533 12.845 10.963 1.00 95.81 185 PRO A C 1
ATOM 1423 O O . PRO A 1 185 ? -14.593 13.617 11.143 1.00 95.81 185 PRO A O 1
ATOM 1426 N N . LEU A 1 186 ? -15.554 11.582 11.407 1.00 96.19 186 LEU A N 1
ATOM 1427 C CA . LEU A 1 186 ? -14.512 11.021 12.264 1.00 96.19 186 LEU A CA 1
ATOM 1428 C C . LEU A 1 186 ? -13.139 11.096 11.589 1.00 96.19 186 LEU A C 1
ATOM 1430 O O . LEU A 1 186 ? -12.209 11.672 12.142 1.00 96.19 186 LEU A O 1
ATOM 1434 N N . LEU A 1 187 ? -13.013 10.581 10.361 1.00 95.44 187 LEU A N 1
ATOM 1435 C CA . LEU A 1 187 ? -11.757 10.598 9.602 1.00 95.44 187 LEU A CA 1
ATOM 1436 C C . LEU A 1 187 ? -11.224 12.018 9.368 1.00 95.44 187 LEU A C 1
ATOM 1438 O O . LEU A 1 187 ? -10.014 12.248 9.426 1.00 95.44 187 LEU A O 1
ATOM 1442 N N . LYS A 1 188 ? -12.118 12.993 9.165 1.00 94.50 188 LYS A N 1
ATOM 1443 C CA . LYS A 1 188 ? -11.744 14.405 9.040 1.00 94.50 188 LYS A CA 1
ATOM 1444 C C . LYS A 1 188 ? -11.199 14.971 10.353 1.00 94.50 188 LYS A C 1
ATOM 1446 O O . LYS A 1 188 ? -10.197 15.685 10.320 1.00 94.50 188 LYS A O 1
ATOM 1451 N N . GLU A 1 189 ? -11.839 14.673 11.480 1.00 94.75 189 GLU A N 1
ATOM 1452 C CA . GLU A 1 189 ? -11.378 15.086 12.809 1.00 94.75 189 GLU A CA 1
ATOM 1453 C C . GLU A 1 189 ? -10.005 14.488 13.119 1.00 94.75 189 GLU A C 1
ATOM 1455 O O . GLU A 1 189 ? -9.062 15.209 13.460 1.00 94.75 189 GLU A O 1
ATOM 1460 N N . VAL A 1 190 ? -9.860 13.181 12.895 1.00 94.56 190 VAL A N 1
ATOM 1461 C CA . VAL A 1 190 ? -8.612 12.472 13.174 1.00 94.56 190 VAL A CA 1
ATOM 1462 C C . VAL A 1 190 ? -7.548 12.637 12.077 1.00 94.56 190 VAL A C 1
ATOM 1464 O O . VAL A 1 190 ? -6.456 12.077 12.181 1.00 94.56 190 VAL A O 1
ATOM 1467 N N . LYS A 1 191 ? -7.824 13.439 11.039 1.00 94.06 191 LYS A N 1
ATOM 1468 C CA . LYS A 1 191 ? -6.918 13.703 9.906 1.00 94.06 191 LYS A CA 1
ATOM 1469 C C . LYS A 1 191 ? -6.330 12.413 9.315 1.00 94.06 191 LYS A C 1
ATOM 1471 O O . LYS A 1 191 ? -5.128 12.334 9.058 1.00 94.06 191 LYS A O 1
ATOM 1476 N N . ALA A 1 192 ? -7.181 11.407 9.136 1.00 93.44 192 ALA A N 1
ATOM 1477 C CA . ALA A 1 192 ? -6.819 10.106 8.594 1.00 93.44 192 ALA A CA 1
ATOM 1478 C C . ALA A 1 192 ? -7.636 9.791 7.344 1.00 93.44 192 ALA A C 1
ATOM 1480 O O . ALA A 1 192 ? -8.779 10.221 7.219 1.00 93.44 192 ALA A O 1
ATOM 1481 N N . ASP A 1 193 ? -7.062 9.007 6.436 1.00 85.50 193 ASP A N 1
ATOM 1482 C CA . ASP A 1 193 ? -7.762 8.555 5.228 1.00 85.50 193 ASP A CA 1
ATOM 1483 C C . ASP A 1 193 ? -8.453 7.197 5.440 1.00 85.50 193 ASP A C 1
ATOM 1485 O O . ASP A 1 193 ? -9.307 6.794 4.651 1.00 85.50 193 ASP A O 1
ATOM 1489 N N . MET A 1 194 ? -8.092 6.489 6.515 1.00 91.62 194 MET A N 1
ATOM 1490 C CA . MET A 1 194 ? -8.520 5.121 6.795 1.00 91.62 194 MET A CA 1
ATOM 1491 C C . MET A 1 194 ? -8.765 4.905 8.290 1.00 91.62 194 MET A C 1
ATOM 1493 O O . MET A 1 194 ? -8.038 5.431 9.133 1.00 91.62 194 MET A O 1
ATOM 1497 N N . ILE A 1 195 ? -9.756 4.073 8.608 1.00 96.25 195 ILE A N 1
ATOM 1498 C CA . ILE A 1 195 ? -9.941 3.456 9.924 1.00 96.25 195 ILE A CA 1
ATOM 1499 C C . ILE A 1 195 ? -9.509 1.990 9.837 1.00 96.25 195 ILE A C 1
ATOM 1501 O O . ILE A 1 195 ? -9.832 1.313 8.863 1.00 96.25 195 ILE A O 1
ATOM 1505 N N . TYR A 1 196 ? -8.760 1.514 10.827 1.00 96.88 196 TYR A N 1
ATOM 1506 C CA . TYR A 1 196 ? -8.172 0.177 10.840 1.00 96.88 196 TYR A CA 1
ATOM 1507 C C . TYR A 1 196 ? -8.445 -0.518 12.185 1.00 96.88 196 TYR A C 1
ATOM 1509 O O . TYR A 1 196 ? -7.660 -0.379 13.130 1.00 96.88 196 TYR A O 1
ATOM 1517 N N . PRO A 1 197 ? -9.577 -1.231 12.301 1.00 97.25 197 PRO A N 1
ATOM 1518 C CA . PRO A 1 197 ? -9.852 -2.118 13.425 1.00 97.25 197 PRO A CA 1
ATOM 1519 C C . PRO A 1 197 ? -8.921 -3.339 13.388 1.00 97.25 197 PRO A C 1
ATOM 1521 O O . PRO A 1 197 ? -8.790 -3.955 12.329 1.00 97.25 197 PRO A O 1
ATOM 1524 N N . PHE A 1 198 ? -8.288 -3.690 14.510 1.00 96.56 198 PHE A N 1
ATOM 1525 C CA . PHE A 1 198 ? -7.339 -4.811 14.607 1.00 96.56 198 PHE A CA 1
ATOM 1526 C C . PHE A 1 198 ? -7.490 -5.619 15.893 1.00 96.56 198 PHE A C 1
ATOM 1528 O O . PHE A 1 198 ? -8.009 -5.052 16.876 1.00 96.56 198 PHE A O 1
#